Protein AF-A0A847C7C2-F1 (afdb_monomer)

Foldseek 3Di:
DDDFDFQWAWDDDDFKIKIFGPAAFKKWKFKDLDLPDGDPVRTDGIDGGMDMDTRPDPLGFIWIWIQGPNDIDIDGHQDDDQDPWAQWGWPWRGQDPVNPHIRGTLFEIDTDQQLPGDPVSLVSVLSSVFAEAEAQDEPCQCCPPNRSRPHDDRPNHDYDDQHLDYPPPCLPVADPCQCPVDDVSVVSVVVSVVVCVVPSQPPRPSNVVVVVCVVVVVDDD

Secondary structure (DSSP, 8-state):
-PPPP-SSEEEEETTEEEEE-S--S-EEEEEES-TT---GGGEEEEESSEEEEE-SSTTS--EEEEEETTEEEEE--SB---TT--S-EE---PBPTTSS-BPPTTS-EE-S-GGG--HHHHHHHHHTT--EEEE-S-HHHHHTTTTTTPPPPPTT-EEEE--SS-TT-GGG---HHHHHS-HHHHHHHHHHHHHHHHHSSTT-HHHHHHHHHHHTT----

Mean predicted aligned error: 6.0 Å

Radius of gyration: 20.23 Å; Cα contacts (8 Å, |Δi|>4): 379; chains: 1; bounding box: 48×44×50 Å

Sequence (221 aa):
MEFPYEAFTVTKNDNEYTVETELNSPAEIYWSASPDGFSDDHALETFTKKTVFSDPAYGIRIYFHIICGGRYYVAAARSIEAGNMLNLRDLGGYETSDGGGFVRYGQMFRSDMLCLCGEENIEKLERLRIRHVLDFRSTFDVTTKGGVYADPHLRGSSYELIQVYDDTDERFSFTFEDVVSNRESLEKAYEIIFNTYKTSVFGSPAYKKLFRYLADGSAPL

Solvent-accessible surface area (backbone atoms only — not comparable to full-atom values): 12585 Å² total; per-residue (Å²): 132,84,74,78,55,59,72,52,50,39,48,72,56,98,60,34,37,37,42,35,36,86,55,82,44,61,27,43,36,25,48,22,83,42,78,89,56,72,54,82,92,33,59,74,56,74,38,48,44,61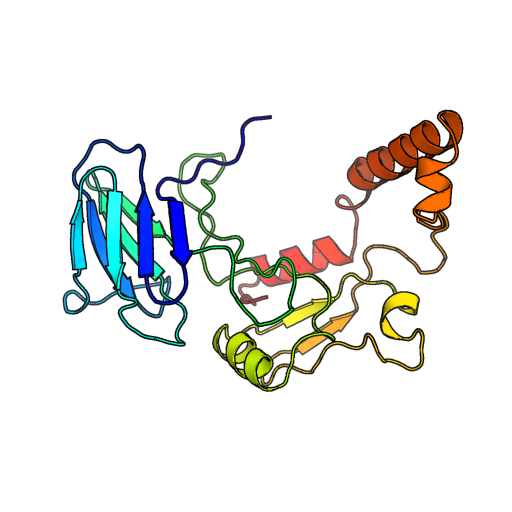,51,74,49,67,55,90,53,83,98,54,67,63,24,35,43,33,44,38,76,93,42,82,47,65,36,47,50,33,71,50,91,35,81,76,42,48,72,32,27,46,67,30,41,36,48,40,95,82,70,82,48,55,42,61,56,77,36,40,56,47,58,55,75,51,40,62,46,52,75,82,31,48,59,56,52,43,72,65,54,42,35,37,47,76,39,51,57,31,68,57,64,34,48,47,88,81,37,67,50,41,56,71,87,53,78,83,35,50,78,43,83,38,43,72,51,60,80,84,52,65,85,68,77,67,54,73,64,52,37,71,71,43,71,67,40,33,52,52,47,50,51,46,53,53,54,42,72,74,49,59,63,70,88,31,67,33,54,54,47,55,53,44,39,55,74,73,66,56,51,19,52

Nearest PDB structures (foldseek):
  5x83-assembly1_D  TM=6.162E-01  e=2.142E-02  Homo sapiens
  4yfd-assembly1_A  TM=5.426E-01  e=2.104E-01  Mus musculus
  2doc-assembly1_A  TM=5.303E-01  e=1.865E-01  Homo sapiens
  7qdp-assembly1_H  TM=4.737E-01  e=1.277E+00  Homo sapiens
  5eiv-assembly1_B  TM=3.839E-01  e=2.329E+00  Homo sapiens

pLDDT: mean 88.2, std 10.01, range [45.09, 98.5]

Structure (mmCIF, N/CA/C/O backbone):
data_AF-A0A847C7C2-F1
#
_entry.id   AF-A0A847C7C2-F1
#
loop_
_atom_site.group_PDB
_atom_site.id
_atom_site.type_symbol
_atom_site.label_atom_id
_atom_site.label_alt_id
_atom_site.label_comp_id
_atom_site.label_asym_id
_atom_site.label_entity_id
_atom_site.label_seq_id
_atom_site.pdbx_PDB_ins_code
_atom_site.Cartn_x
_atom_site.Cartn_y
_atom_site.Cartn_z
_atom_site.occupancy
_atom_site.B_iso_or_equiv
_atom_site.auth_seq_id
_atom_site.auth_comp_id
_atom_site.auth_asym_id
_atom_site.auth_atom_id
_atom_site.pdbx_PDB_model_num
ATOM 1 N N . MET A 1 1 ? -1.099 22.580 -1.976 1.00 45.09 1 MET A N 1
ATOM 2 C CA . MET A 1 1 ? -1.377 21.168 -2.293 1.00 45.09 1 MET A CA 1
ATOM 3 C C . MET A 1 1 ? -1.796 20.544 -0.982 1.00 45.09 1 MET A C 1
ATOM 5 O O . MET A 1 1 ? -0.994 20.550 -0.060 1.00 45.09 1 MET A O 1
ATOM 9 N N . GLU A 1 2 ? -3.068 20.187 -0.847 1.00 57.03 2 GLU A N 1
ATOM 10 C CA . GLU A 1 2 ? -3.560 19.478 0.336 1.00 57.03 2 GLU A CA 1
ATOM 11 C C . GLU A 1 2 ? -3.101 18.023 0.203 1.00 57.03 2 GLU A C 1
ATOM 13 O O . GLU A 1 2 ? -3.259 17.425 -0.864 1.00 57.03 2 GLU A O 1
ATOM 18 N N . PHE A 1 3 ? -2.425 17.493 1.220 1.00 57.47 3 PHE A N 1
ATOM 19 C CA . PHE A 1 3 ? -2.059 16.079 1.229 1.00 57.47 3 PHE A CA 1
ATOM 20 C C . PHE A 1 3 ? -3.332 15.247 1.423 1.00 57.47 3 PHE A C 1
ATOM 22 O O . PHE A 1 3 ? -4.229 15.695 2.138 1.00 57.47 3 PHE A O 1
ATOM 29 N N . PRO A 1 4 ? -3.440 14.065 0.794 1.00 67.31 4 PRO A N 1
ATOM 30 C CA . PRO A 1 4 ? -4.612 13.220 0.972 1.00 67.31 4 PRO A CA 1
ATOM 31 C C . PRO A 1 4 ? -4.778 12.862 2.455 1.00 67.31 4 PRO A C 1
ATOM 33 O O . PRO A 1 4 ? -3.817 12.466 3.116 1.00 67.31 4 PRO A O 1
ATOM 36 N N . TYR A 1 5 ? -5.994 13.052 2.967 1.00 80.44 5 TYR A N 1
ATOM 37 C CA . TYR A 1 5 ? -6.337 12.818 4.364 1.00 80.44 5 TYR A CA 1
ATOM 38 C C . TYR A 1 5 ? -6.353 11.316 4.684 1.00 80.44 5 TYR A C 1
ATOM 40 O O . TYR A 1 5 ? -6.855 10.500 3.906 1.00 80.44 5 TYR A O 1
ATOM 48 N N . GLU A 1 6 ? -5.805 10.967 5.849 1.00 84.94 6 GLU A N 1
ATOM 49 C CA . GLU A 1 6 ? -5.828 9.629 6.442 1.00 84.94 6 GLU A CA 1
ATOM 50 C C . GLU A 1 6 ? -6.519 9.736 7.805 1.00 84.94 6 GLU A C 1
ATOM 52 O O . GLU A 1 6 ? -6.081 10.490 8.673 1.00 84.94 6 GLU A O 1
ATOM 57 N N . ALA A 1 7 ? -7.607 8.986 8.006 1.00 92.50 7 ALA A N 1
ATOM 58 C CA . ALA A 1 7 ? -8.348 9.023 9.271 1.00 92.50 7 ALA A CA 1
ATOM 59 C C . ALA A 1 7 ? -7.556 8.392 10.430 1.00 92.50 7 ALA A C 1
ATOM 61 O O . ALA A 1 7 ? -7.683 8.820 11.580 1.00 92.50 7 ALA A O 1
ATOM 62 N N . PHE A 1 8 ? -6.739 7.382 10.119 1.00 96.38 8 PHE A N 1
ATOM 63 C CA . PHE A 1 8 ? -5.877 6.679 11.062 1.00 96.38 8 PHE A CA 1
ATOM 64 C C . PHE A 1 8 ? -4.493 6.480 10.448 1.00 96.38 8 PHE A C 1
ATOM 66 O O . PHE A 1 8 ? -4.360 5.862 9.391 1.00 96.38 8 PHE A O 1
ATOM 73 N N . THR A 1 9 ? -3.465 6.960 11.138 1.00 95.88 9 THR A N 1
ATOM 74 C CA . THR A 1 9 ? -2.066 6.734 10.776 1.00 95.88 9 THR A CA 1
ATOM 75 C C . THR A 1 9 ? -1.563 5.512 11.524 1.00 95.88 9 THR A C 1
ATOM 77 O O . THR A 1 9 ? -1.701 5.429 12.743 1.00 95.88 9 THR A O 1
ATOM 80 N N . VAL A 1 10 ? -0.962 4.567 10.802 1.00 97.19 10 VAL A N 1
ATOM 81 C CA . VAL A 1 10 ? -0.396 3.345 11.383 1.00 97.19 10 VAL A CA 1
ATOM 82 C C . VAL A 1 10 ? 1.096 3.296 11.099 1.00 97.19 10 VAL A C 1
ATOM 84 O O . VAL A 1 10 ? 1.517 3.283 9.939 1.00 97.19 10 VAL A O 1
ATOM 87 N N . THR A 1 11 ? 1.883 3.206 12.164 1.00 95.69 11 THR A N 1
ATOM 88 C CA . THR A 1 11 ? 3.329 2.982 12.102 1.00 95.69 11 THR A CA 1
ATOM 89 C C . THR A 1 11 ? 3.640 1.625 12.715 1.00 95.69 11 THR A C 1
ATOM 91 O O . THR A 1 11 ? 3.092 1.283 13.761 1.00 95.69 11 THR A O 1
ATOM 94 N N . LYS A 1 12 ? 4.512 0.851 12.067 1.00 93.50 12 LYS A N 1
ATOM 95 C CA . LYS A 1 12 ? 5.072 -0.383 12.617 1.00 93.50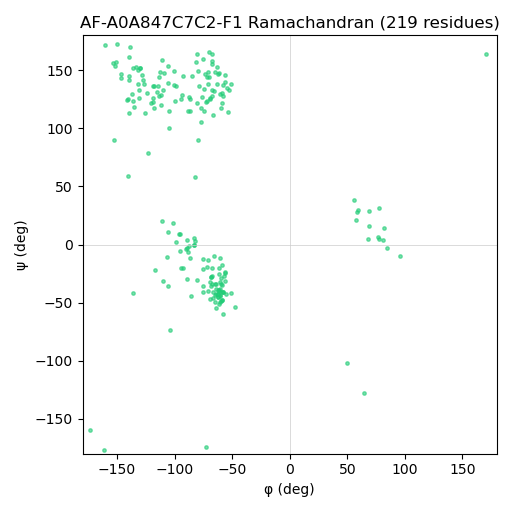 12 LYS A CA 1
ATOM 96 C C . LYS A 1 12 ? 6.557 -0.157 12.872 1.00 93.50 12 LYS A C 1
ATOM 98 O O . LYS A 1 12 ? 7.241 0.288 11.958 1.00 93.50 12 LYS A O 1
ATOM 103 N N . ASN A 1 13 ? 7.018 -0.464 14.079 1.00 90.38 13 ASN A N 1
ATOM 104 C CA . ASN A 1 13 ? 8.435 -0.496 14.432 1.00 90.38 13 ASN A CA 1
ATOM 105 C C . ASN A 1 13 ? 8.729 -1.873 15.029 1.00 90.38 13 ASN A C 1
ATOM 107 O O . ASN A 1 13 ? 8.204 -2.201 16.093 1.00 90.38 13 ASN A O 1
ATOM 111 N N . ASP A 1 14 ? 9.529 -2.685 14.340 1.00 85.31 14 ASP A N 1
ATOM 112 C CA . ASP A 1 14 ? 9.850 -4.061 14.730 1.00 85.31 14 ASP A CA 1
ATOM 113 C C . ASP A 1 14 ? 8.599 -4.898 15.073 1.00 85.31 14 ASP A C 1
ATOM 115 O O . ASP A 1 14 ? 7.875 -5.366 14.189 1.00 85.31 14 ASP A O 1
ATOM 119 N N . ASN A 1 15 ? 8.341 -5.088 16.368 1.00 89.88 15 ASN A N 1
ATOM 120 C CA . ASN A 1 15 ? 7.268 -5.916 16.908 1.00 89.88 15 ASN A CA 1
ATOM 121 C C . ASN A 1 15 ? 6.163 -5.092 17.589 1.00 89.88 15 ASN A C 1
ATOM 123 O O . ASN A 1 15 ? 5.433 -5.619 18.427 1.00 89.88 15 ASN A O 1
ATOM 127 N N . GLU A 1 16 ? 6.055 -3.804 17.273 1.00 95.12 16 GLU A N 1
ATOM 128 C CA . GLU A 1 16 ? 5.077 -2.893 17.861 1.00 95.12 16 GLU A CA 1
ATOM 129 C C . GLU A 1 16 ? 4.358 -2.085 16.777 1.00 95.12 16 GLU A C 1
ATOM 131 O O . GLU A 1 16 ? 4.967 -1.591 15.823 1.00 95.12 16 GLU A O 1
ATOM 136 N N . TYR A 1 17 ? 3.045 -1.935 16.941 1.00 97.25 17 TYR A N 1
ATOM 137 C CA . TYR A 1 17 ? 2.232 -1.019 16.157 1.00 97.25 17 TYR A CA 1
ATOM 138 C C . TYR A 1 17 ? 1.852 0.194 16.992 1.00 97.25 17 TYR A C 1
ATOM 140 O O . TYR A 1 17 ? 1.462 0.078 18.149 1.00 97.25 17 TYR A O 1
ATOM 148 N N . THR A 1 18 ? 1.906 1.359 16.358 1.00 98.00 18 THR A N 1
ATOM 149 C CA . THR A 1 18 ? 1.296 2.596 16.838 1.00 98.00 18 THR A CA 1
ATOM 150 C C . THR A 1 18 ? 0.174 2.985 15.884 1.00 98.00 18 THR A C 1
ATOM 152 O O . THR A 1 18 ? 0.409 3.086 14.677 1.00 98.00 18 THR A O 1
ATOM 155 N N . VAL A 1 19 ? -1.024 3.229 16.419 1.00 98.31 19 VAL A N 1
ATOM 156 C CA . VAL A 1 19 ? -2.174 3.739 15.658 1.00 98.31 19 VAL A CA 1
ATOM 157 C C . VAL A 1 19 ? -2.596 5.081 16.239 1.00 98.31 19 VAL A C 1
ATOM 159 O O . VAL A 1 19 ? -2.838 5.190 17.440 1.00 98.31 19 VAL A O 1
ATOM 162 N N . GLU A 1 20 ? -2.680 6.101 15.388 1.00 98.00 20 GLU A N 1
ATOM 163 C CA . GLU A 1 20 ? -2.983 7.486 15.763 1.00 98.00 20 GLU A CA 1
ATOM 164 C C . GLU A 1 20 ? -4.135 8.049 14.924 1.00 98.00 20 GLU A C 1
ATOM 166 O O . GLU A 1 20 ? -4.280 7.710 13.751 1.00 98.00 20 GLU A O 1
ATOM 171 N N . THR A 1 21 ? -4.963 8.914 15.513 1.00 97.12 21 THR A N 1
ATOM 172 C CA . THR A 1 21 ? -6.078 9.580 14.825 1.00 97.12 21 THR A CA 1
ATOM 173 C C . THR A 1 21 ? -6.327 10.987 15.357 1.00 97.12 21 THR A C 1
ATOM 175 O O . THR A 1 21 ? -6.200 11.254 16.553 1.00 97.12 21 THR A O 1
ATOM 178 N N . GLU A 1 22 ? -6.765 11.877 14.467 1.00 95.38 22 GLU A N 1
ATOM 179 C CA . GLU A 1 22 ? -7.259 13.209 14.828 1.00 95.38 22 GLU A CA 1
ATOM 180 C C . GLU A 1 22 ? -8.762 13.227 15.145 1.00 95.38 22 GLU A C 1
ATOM 182 O O . GLU A 1 22 ? -9.285 14.232 15.636 1.00 95.38 22 GLU A O 1
ATOM 187 N N . LEU A 1 23 ? -9.470 12.111 14.947 1.00 94.56 23 LEU A N 1
ATOM 188 C CA . LEU A 1 23 ? -10.870 11.971 15.348 1.00 94.56 23 LEU A CA 1
ATOM 189 C C . LEU A 1 23 ? -11.009 12.083 16.878 1.00 94.56 23 LEU A C 1
ATOM 191 O O . LEU A 1 23 ? -10.064 11.847 17.627 1.00 94.56 23 LEU A O 1
ATOM 195 N N . ASN A 1 24 ? -12.176 12.523 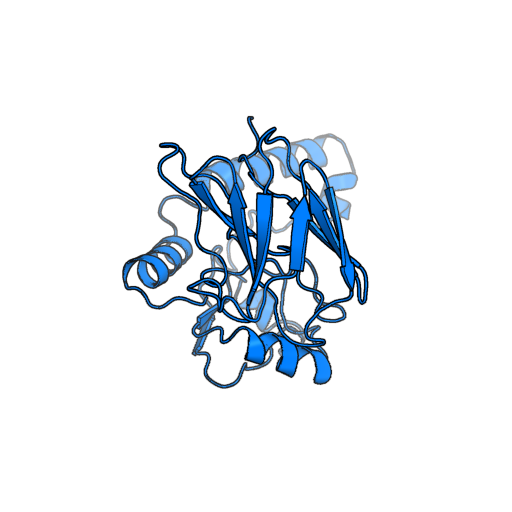17.356 1.00 95.12 24 ASN A N 1
ATOM 196 C CA . ASN A 1 24 ? -12.413 12.784 18.787 1.00 95.12 24 ASN A CA 1
ATOM 197 C C . ASN A 1 24 ? -13.297 11.733 19.467 1.00 95.12 24 ASN A C 1
ATOM 199 O O . ASN A 1 24 ? -13.442 11.749 20.689 1.00 95.12 24 ASN A O 1
ATOM 203 N N . SER A 1 25 ? -13.920 10.851 18.691 1.00 97.56 25 SER A N 1
ATOM 204 C CA . SER A 1 25 ? -14.730 9.764 19.229 1.00 97.56 25 SER A CA 1
ATOM 205 C C . SER A 1 25 ? -13.834 8.612 19.692 1.00 97.56 25 SER A C 1
ATOM 207 O O . SER A 1 25 ? -12.780 8.396 19.095 1.00 97.56 25 SER A O 1
ATOM 209 N N . PRO A 1 26 ? -14.248 7.848 20.717 1.00 98.12 26 PRO A N 1
ATOM 210 C CA . PRO A 1 26 ? -13.622 6.568 21.019 1.00 98.12 26 PRO A CA 1
ATOM 211 C C . PRO A 1 26 ? -13.658 5.644 19.795 1.00 98.12 26 PRO A C 1
ATOM 213 O O . PRO A 1 26 ? -14.656 5.599 19.069 1.00 98.12 26 PRO A O 1
ATOM 216 N N . ALA A 1 27 ? -12.558 4.933 19.587 1.00 98.50 27 ALA A N 1
ATOM 217 C CA . ALA A 1 27 ? -12.305 4.019 18.494 1.00 98.50 27 ALA A CA 1
ATOM 218 C C . ALA A 1 27 ? -12.083 2.610 19.053 1.00 98.50 27 ALA A C 1
ATOM 220 O O . ALA A 1 27 ? -11.145 2.386 19.816 1.00 98.50 27 ALA A O 1
ATOM 221 N N . GLU A 1 28 ? -12.947 1.671 18.682 1.00 98.38 28 GLU A N 1
ATOM 222 C CA . GLU A 1 28 ? -12.788 0.242 18.961 1.00 98.38 28 GLU A CA 1
ATOM 223 C C . GLU A 1 28 ? -11.942 -0.375 17.849 1.00 98.38 28 GLU A C 1
ATOM 225 O O . GLU A 1 28 ? -12.274 -0.209 16.673 1.00 98.38 28 GLU A O 1
ATOM 230 N N . ILE A 1 29 ? -10.841 -1.041 18.202 1.00 98.44 29 ILE A N 1
ATOM 231 C CA . ILE A 1 29 ? -9.871 -1.567 17.237 1.00 98.44 29 ILE A CA 1
ATOM 232 C C . ILE A 1 29 ? -9.749 -3.087 17.308 1.00 98.44 29 ILE A C 1
ATOM 234 O O . ILE A 1 29 ? -9.646 -3.686 18.379 1.00 98.44 29 ILE A O 1
ATOM 238 N N . TYR A 1 30 ? -9.705 -3.692 16.126 1.00 98.31 30 TYR A N 1
ATOM 239 C CA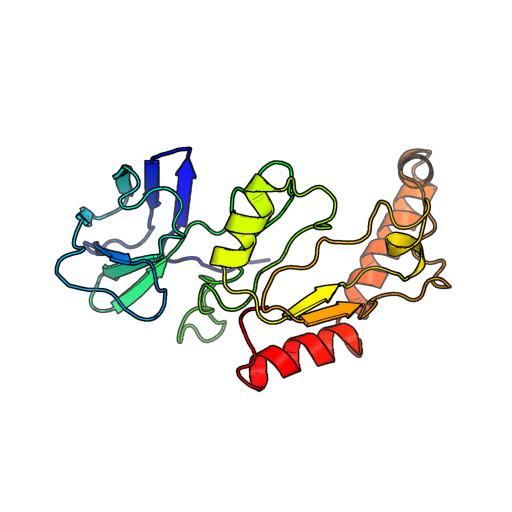 . TYR A 1 30 ? -9.564 -5.122 15.893 1.00 98.31 30 TYR A CA 1
ATOM 240 C C . TYR A 1 30 ? -8.451 -5.352 14.878 1.00 98.31 30 TYR A C 1
ATOM 242 O O . TYR A 1 30 ? -8.222 -4.510 14.006 1.00 98.31 30 TYR A O 1
ATOM 250 N N . TRP A 1 31 ? -7.778 -6.496 14.940 1.00 97.50 31 TRP A N 1
ATOM 251 C CA . TRP A 1 31 ? -6.773 -6.865 13.944 1.00 97.50 31 TRP A CA 1
ATOM 252 C C . TRP A 1 31 ? -7.277 -7.956 12.991 1.00 97.50 31 TRP A C 1
ATOM 254 O O . TRP A 1 31 ? -8.141 -8.772 13.310 1.00 97.50 31 TRP A O 1
ATOM 264 N N . SER A 1 32 ? -6.731 -7.984 11.781 1.00 97.12 32 SER A N 1
ATOM 265 C CA . SER A 1 32 ? -7.011 -9.024 10.796 1.00 97.12 32 SER A CA 1
ATOM 266 C C . SER A 1 32 ? -5.828 -9.227 9.860 1.00 97.12 32 SER A C 1
ATOM 268 O O . SER A 1 32 ? -5.049 -8.311 9.603 1.00 97.12 32 SER A O 1
ATOM 270 N N . ALA A 1 33 ? -5.719 -10.432 9.303 1.00 94.81 33 ALA A N 1
ATOM 271 C CA . ALA A 1 33 ? -4.829 -10.722 8.179 1.00 94.81 33 ALA A CA 1
ATOM 272 C C . ALA A 1 33 ? -5.456 -10.357 6.814 1.00 94.81 33 ALA A C 1
ATOM 274 O O . ALA A 1 33 ? -4.834 -10.561 5.772 1.00 94.81 33 ALA A O 1
ATOM 275 N N . SER A 1 34 ? -6.694 -9.850 6.803 1.00 94.31 34 SER A N 1
ATOM 276 C CA . SER A 1 34 ? -7.446 -9.461 5.607 1.00 94.31 34 SER A CA 1
ATOM 277 C C . SER A 1 34 ? -7.945 -8.022 5.735 1.00 94.31 34 SER A C 1
ATOM 279 O O . SER A 1 34 ? -8.454 -7.685 6.796 1.00 94.31 34 SER A O 1
ATOM 281 N N . PRO A 1 35 ? -7.888 -7.188 4.681 1.00 95.62 35 PRO A N 1
ATOM 282 C CA . PRO A 1 35 ? -8.500 -5.858 4.703 1.00 95.62 35 PRO A CA 1
ATOM 283 C C . PRO A 1 35 ? -10.032 -5.904 4.566 1.00 95.62 35 PRO A C 1
ATOM 285 O O . PRO A 1 35 ? -10.700 -4.893 4.772 1.00 95.62 35 PRO A O 1
ATOM 288 N N . ASP A 1 36 ? -10.599 -7.058 4.202 1.00 94.25 36 ASP A N 1
ATOM 289 C CA . ASP A 1 36 ? -12.012 -7.197 3.829 1.00 94.25 36 ASP A CA 1
ATOM 290 C C . ASP A 1 36 ? -12.904 -7.720 4.968 1.00 94.25 36 ASP A C 1
ATOM 292 O O . ASP A 1 36 ? -14.104 -7.909 4.780 1.00 94.25 36 ASP A O 1
ATOM 296 N N . GLY A 1 37 ? -12.342 -7.953 6.156 1.00 92.56 37 GLY A N 1
ATOM 297 C CA . GLY A 1 37 ? -13.119 -8.352 7.326 1.00 92.56 37 GLY A CA 1
ATOM 298 C C . GLY A 1 37 ? -12.264 -8.778 8.513 1.00 92.56 37 GLY A C 1
ATOM 299 O O . GLY A 1 37 ? -11.082 -9.087 8.365 1.00 92.56 37 GLY A O 1
ATOM 300 N N . PHE A 1 38 ? -12.895 -8.830 9.683 1.00 95.62 38 PHE A N 1
ATOM 301 C CA . PHE A 1 38 ? -12.301 -9.221 10.960 1.00 95.62 38 PHE A CA 1
ATOM 302 C C . PHE A 1 38 ? -13.267 -10.108 11.760 1.00 95.62 38 PHE A C 1
ATOM 304 O O . PHE A 1 38 ? -14.425 -10.274 11.374 1.00 95.62 38 PHE A O 1
ATOM 311 N N . SER A 1 39 ? -12.770 -10.694 12.851 1.00 93.19 39 SER A N 1
ATOM 312 C CA . SER A 1 39 ? -13.555 -11.453 13.832 1.00 93.19 39 SER A CA 1
ATOM 313 C C . SER A 1 39 ? -13.584 -10.699 15.160 1.00 93.19 39 SER A C 1
ATOM 315 O O . SER A 1 39 ? -12.587 -10.065 15.514 1.00 93.19 39 SER A O 1
ATOM 317 N N . ASP A 1 40 ? -14.671 -10.824 15.922 1.00 92.00 40 ASP A N 1
ATOM 318 C CA . ASP A 1 40 ? -14.784 -10.239 17.266 1.00 92.00 40 ASP A CA 1
ATOM 319 C C . ASP A 1 40 ? -13.706 -10.783 18.224 1.00 92.00 40 ASP A C 1
ATOM 321 O O . ASP A 1 40 ? -13.224 -10.059 19.093 1.00 92.00 40 ASP A O 1
ATOM 325 N N . ASP A 1 41 ? -13.238 -12.018 18.001 1.00 93.31 41 ASP A N 1
ATOM 326 C CA . ASP A 1 41 ? -12.137 -12.639 18.758 1.00 93.31 41 ASP A CA 1
ATOM 327 C C . ASP A 1 41 ? -10.777 -11.937 18.554 1.00 93.31 41 ASP A C 1
ATOM 329 O O . ASP A 1 41 ? -9.809 -12.239 19.251 1.00 93.31 41 ASP A O 1
ATOM 333 N N . HIS A 1 42 ? -10.674 -11.011 17.594 1.00 95.69 42 HIS A N 1
ATOM 334 C CA . HIS A 1 42 ? -9.470 -10.218 17.328 1.00 95.69 42 HIS A CA 1
ATOM 335 C C . HIS A 1 42 ? -9.546 -8.787 17.885 1.00 95.69 42 HIS A C 1
ATOM 337 O O . HIS A 1 42 ? -8.792 -7.913 17.443 1.00 95.69 42 HIS A O 1
ATOM 343 N N . ALA A 1 43 ? -10.450 -8.524 18.832 1.00 96.94 43 ALA A N 1
ATOM 344 C CA . ALA A 1 43 ? -10.494 -7.253 19.546 1.00 96.94 43 ALA A CA 1
ATOM 345 C C . ALA A 1 43 ? -9.161 -6.974 20.262 1.00 96.94 43 ALA A C 1
ATOM 347 O O . ALA A 1 43 ? -8.576 -7.866 20.878 1.00 96.94 43 ALA A O 1
ATOM 348 N N . LEU A 1 44 ? -8.691 -5.728 20.182 1.00 96.69 44 LEU A N 1
ATOM 349 C CA . LEU A 1 44 ? -7.504 -5.260 20.895 1.00 96.69 44 LEU A CA 1
ATOM 350 C C . LEU A 1 44 ? -7.913 -4.400 22.094 1.00 96.69 44 LEU A C 1
ATOM 352 O O . LEU A 1 44 ? -7.844 -4.857 23.231 1.00 96.69 44 LEU A O 1
ATOM 356 N N . GLU A 1 45 ? -8.368 -3.169 21.846 1.00 97.00 45 GLU A N 1
ATOM 357 C CA . GLU A 1 45 ? -8.820 -2.238 22.885 1.00 97.00 45 GLU A CA 1
ATOM 358 C C . GLU A 1 45 ? -9.692 -1.102 22.315 1.00 97.00 45 GLU A C 1
ATOM 360 O O . GLU A 1 45 ? -9.992 -1.057 21.120 1.00 97.00 45 GLU A O 1
ATOM 365 N N . THR A 1 46 ? -10.103 -0.168 23.176 1.00 98.00 46 THR A N 1
ATOM 366 C CA . THR A 1 46 ? -10.728 1.102 22.784 1.00 98.00 46 THR A CA 1
ATOM 367 C C . THR A 1 46 ? -9.773 2.257 23.081 1.00 98.00 46 THR A C 1
ATOM 369 O O . THR A 1 46 ? -9.252 2.352 24.190 1.00 98.00 46 THR A O 1
ATOM 372 N N . PHE A 1 47 ? -9.586 3.178 22.133 1.00 98.38 47 PHE A N 1
ATOM 373 C CA . PHE A 1 47 ? -8.703 4.343 22.286 1.00 98.38 47 PHE A CA 1
ATOM 374 C C . PHE A 1 47 ? -9.314 5.615 21.679 1.00 98.38 47 PHE A C 1
ATOM 376 O O . PHE A 1 47 ? -10.214 5.533 20.857 1.00 98.38 47 PHE A O 1
ATOM 383 N N . THR A 1 48 ? -8.839 6.808 22.054 1.00 96.94 48 THR A N 1
ATOM 384 C CA . THR A 1 48 ? -9.403 8.080 21.531 1.00 96.94 48 THR A CA 1
ATOM 385 C C . THR A 1 48 ? -8.468 8.829 20.584 1.00 96.94 48 THR A C 1
ATOM 387 O O . THR A 1 48 ? -8.933 9.537 19.701 1.00 96.94 48 THR A O 1
ATOM 390 N N . LYS A 1 49 ? -7.150 8.721 20.768 1.00 97.12 49 LYS A N 1
ATOM 391 C CA . LYS A 1 49 ? -6.161 9.468 19.965 1.00 97.12 49 LYS A CA 1
ATOM 392 C C . LYS A 1 49 ? -4.995 8.619 19.518 1.00 97.12 49 LYS A C 1
ATOM 394 O O . LYS A 1 49 ? -4.557 8.727 18.381 1.00 97.12 49 LYS A O 1
ATOM 399 N N . LYS A 1 50 ? -4.506 7.779 20.421 1.00 98.06 50 LYS A N 1
ATOM 400 C CA . LYS A 1 50 ? -3.362 6.919 20.190 1.00 98.06 50 LYS A CA 1
ATOM 401 C C . LYS A 1 50 ? -3.529 5.613 20.943 1.00 98.06 50 LYS A C 1
ATOM 403 O O . LYS A 1 50 ? -4.009 5.627 22.074 1.00 98.06 50 LYS A O 1
ATOM 408 N N . THR A 1 51 ? -3.086 4.536 20.323 1.00 98.38 51 THR A N 1
ATOM 409 C CA . THR A 1 51 ? -2.866 3.235 20.949 1.00 98.38 51 T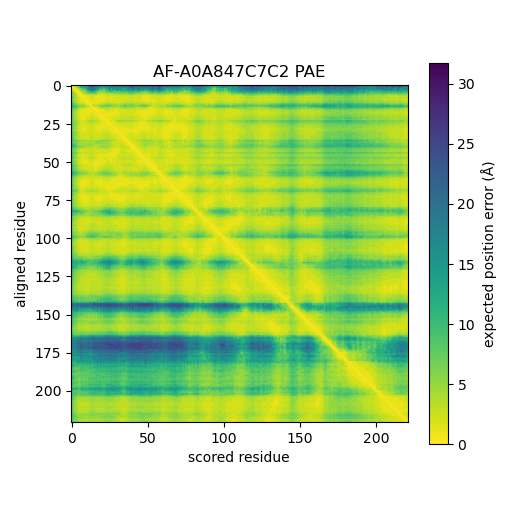HR A CA 1
ATOM 410 C C . THR A 1 51 ? -1.532 2.669 20.474 1.00 98.38 51 THR A C 1
ATOM 412 O O . THR A 1 51 ? -1.049 3.013 19.387 1.00 98.38 51 THR A O 1
ATOM 415 N N . VAL A 1 52 ? -0.923 1.845 21.321 1.00 97.88 52 VAL A N 1
ATOM 416 C CA . VAL A 1 52 ? 0.317 1.129 21.044 1.00 97.88 52 VAL A CA 1
ATOM 417 C C . VAL A 1 52 ? 0.171 -0.297 21.560 1.00 97.88 52 VAL A C 1
ATOM 419 O O . VAL A 1 52 ? -0.203 -0.497 22.714 1.00 97.88 52 VAL A O 1
ATOM 422 N N . PHE A 1 53 ? 0.475 -1.285 20.725 1.00 95.94 53 PHE A N 1
ATOM 423 C CA . PHE A 1 53 ? 0.396 -2.696 21.104 1.00 95.94 53 PHE A CA 1
ATOM 424 C C . PHE A 1 53 ? 1.410 -3.544 20.336 1.00 95.94 53 PHE A C 1
ATOM 426 O O . PHE A 1 53 ? 1.870 -3.188 19.249 1.00 95.94 53 PHE A O 1
ATOM 433 N N . SER A 1 54 ? 1.759 -4.694 20.915 1.00 95.25 54 SER A N 1
ATOM 434 C CA . SER A 1 54 ? 2.647 -5.667 20.278 1.00 95.25 54 SER A CA 1
ATOM 435 C C . SER A 1 54 ? 2.016 -6.263 19.018 1.00 95.25 54 SER A C 1
ATOM 437 O O . SER A 1 54 ? 0.799 -6.425 18.956 1.00 95.25 54 SER A O 1
ATOM 439 N N . ASP A 1 55 ? 2.842 -6.618 18.032 1.00 94.19 55 ASP A N 1
ATOM 440 C CA . ASP A 1 55 ? 2.402 -7.271 16.796 1.00 94.19 55 ASP A CA 1
ATOM 441 C C . ASP A 1 55 ? 1.585 -8.535 17.129 1.00 94.19 55 ASP A C 1
ATOM 443 O O . ASP A 1 55 ? 2.140 -9.488 17.690 1.00 94.19 55 ASP A O 1
ATOM 447 N N . PRO A 1 56 ? 0.274 -8.559 16.816 1.00 92.88 56 PRO A N 1
ATOM 448 C CA . PRO A 1 56 ? -0.592 -9.668 17.198 1.00 92.88 56 PRO A CA 1
ATOM 449 C C . PRO A 1 56 ? -0.306 -10.942 16.394 1.00 92.88 56 PRO A C 1
ATOM 451 O O . PRO A 1 56 ? -0.678 -12.031 16.830 1.00 92.88 56 PRO A O 1
ATOM 454 N N . ALA A 1 57 ? 0.350 -10.835 15.231 1.00 90.62 57 ALA A N 1
ATOM 455 C CA . ALA A 1 57 ? 0.711 -11.988 14.416 1.00 90.62 57 ALA A CA 1
ATOM 456 C C . ALA A 1 57 ? 1.963 -11.708 13.566 1.00 90.62 57 ALA A C 1
ATOM 458 O O . ALA A 1 57 ? 1.894 -11.284 12.407 1.00 90.62 57 ALA A O 1
ATOM 459 N N . TYR A 1 58 ? 3.123 -12.025 14.146 1.00 83.88 58 TYR A N 1
ATOM 460 C CA . TYR A 1 58 ? 4.428 -11.814 13.526 1.00 83.88 58 TYR A CA 1
ATOM 461 C C . TYR A 1 58 ? 4.545 -12.456 12.134 1.00 83.88 58 TYR A C 1
ATOM 463 O O . TYR A 1 58 ? 4.195 -13.617 11.912 1.00 83.88 58 TYR A O 1
ATOM 471 N N . GLY A 1 59 ? 5.100 -11.699 11.186 1.00 81.81 59 GLY A N 1
ATOM 472 C CA . GLY A 1 59 ? 5.368 -12.167 9.822 1.00 81.81 59 GLY A CA 1
ATOM 473 C C . GLY A 1 59 ? 4.140 -12.236 8.908 1.00 81.81 59 GLY A C 1
ATOM 474 O O . GLY A 1 59 ? 4.258 -12.713 7.774 1.00 81.81 59 GLY A O 1
ATOM 475 N N . ILE A 1 60 ? 2.984 -11.757 9.371 1.00 88.00 60 ILE A N 1
ATOM 476 C CA . ILE A 1 60 ? 1.766 -11.592 8.577 1.00 88.00 60 ILE A CA 1
ATOM 477 C C . ILE A 1 60 ? 1.475 -10.092 8.450 1.00 88.00 60 ILE A C 1
ATOM 479 O O . ILE A 1 60 ? 1.747 -9.304 9.356 1.00 88.00 60 ILE A O 1
ATOM 483 N N . ARG A 1 61 ? 0.955 -9.670 7.294 1.00 92.19 61 ARG A N 1
ATOM 484 C CA . ARG A 1 61 ? 0.493 -8.292 7.115 1.00 92.19 61 ARG A CA 1
ATOM 485 C C . ARG A 1 61 ? -0.793 -8.088 7.914 1.00 92.19 61 ARG A C 1
ATOM 487 O O . ARG A 1 61 ? -1.766 -8.802 7.688 1.00 92.19 61 ARG A O 1
ATOM 494 N N . ILE A 1 62 ? -0.780 -7.106 8.809 1.00 95.75 62 ILE A N 1
ATOM 495 C CA . ILE A 1 62 ? -1.917 -6.775 9.668 1.00 95.75 62 ILE A CA 1
ATOM 496 C C . ILE A 1 62 ? -2.693 -5.596 9.092 1.00 95.75 62 ILE A C 1
ATOM 498 O O . ILE A 1 62 ? -2.109 -4.593 8.674 1.00 95.75 62 ILE A O 1
ATOM 502 N N . TYR A 1 63 ? -4.013 -5.729 9.117 1.00 97.56 63 TYR A N 1
ATOM 503 C CA . TYR A 1 63 ? -4.983 -4.675 8.870 1.00 97.56 63 TYR A CA 1
ATOM 504 C C . TYR A 1 63 ? -5.771 -4.439 10.154 1.00 97.56 63 TYR A C 1
ATOM 506 O O . TYR A 1 63 ? -6.245 -5.381 10.790 1.00 97.56 63 TYR A O 1
ATOM 514 N N . PHE A 1 64 ? -5.897 -3.178 10.542 1.00 98.12 64 PHE A N 1
ATOM 515 C CA . PHE A 1 64 ? -6.702 -2.751 11.671 1.00 98.12 64 PHE A CA 1
ATOM 516 C C . PHE A 1 64 ? -8.080 -2.351 11.193 1.00 98.12 64 PHE A C 1
ATOM 518 O O . PHE A 1 64 ? -8.226 -1.492 10.326 1.00 98.12 64 PHE A O 1
ATOM 525 N N . HIS A 1 65 ? -9.081 -2.975 11.786 1.00 98.31 65 HIS A N 1
ATOM 526 C CA . HIS A 1 65 ? -10.482 -2.669 11.588 1.00 98.31 65 HIS A CA 1
ATOM 527 C C . HIS A 1 65 ? -10.932 -1.821 12.762 1.00 98.31 65 HIS A C 1
ATOM 529 O O . HIS A 1 65 ? -10.728 -2.207 13.911 1.00 98.31 65 HIS A O 1
ATOM 535 N N . ILE A 1 66 ? -11.466 -0.637 12.476 1.00 98.12 66 ILE A N 1
ATOM 536 C CA . ILE A 1 66 ? -11.703 0.377 13.498 1.00 98.12 66 ILE A CA 1
ATOM 537 C C . ILE A 1 66 ? -13.128 0.902 13.382 1.00 98.12 66 ILE A C 1
ATOM 539 O O . ILE A 1 66 ? -13.542 1.366 12.318 1.00 98.12 66 ILE A O 1
ATOM 543 N N . ILE A 1 67 ? -13.873 0.859 14.483 1.00 97.44 67 ILE A N 1
ATOM 544 C CA . ILE A 1 67 ? -15.199 1.470 14.604 1.00 97.44 67 ILE A CA 1
ATOM 545 C C . ILE A 1 67 ? -15.038 2.738 15.436 1.00 97.44 67 ILE A C 1
ATOM 547 O O . ILE A 1 67 ? -14.678 2.673 16.606 1.00 97.44 67 ILE A O 1
ATOM 551 N N . CYS A 1 68 ? -15.280 3.904 14.839 1.00 97.31 68 CYS A N 1
ATOM 552 C CA . CYS A 1 68 ? -15.096 5.196 15.497 1.00 97.31 68 CYS A CA 1
ATOM 553 C C . CYS A 1 68 ? -16.214 6.162 15.098 1.00 97.31 68 CYS A C 1
ATOM 555 O O . CYS A 1 68 ? -16.461 6.396 13.912 1.00 97.31 68 CYS A O 1
ATOM 557 N N . GLY A 1 69 ? -16.926 6.704 16.091 1.00 95.19 69 GLY A N 1
ATOM 558 C CA . GLY A 1 69 ? -18.022 7.655 15.855 1.00 95.19 69 GLY A CA 1
ATOM 559 C C . GLY A 1 69 ? -19.162 7.093 14.993 1.00 95.19 69 GLY A C 1
ATOM 560 O O . GLY A 1 69 ? -19.785 7.837 14.242 1.00 95.19 69 GLY A O 1
ATOM 561 N N . GLY A 1 70 ? -19.404 5.778 15.051 1.00 94.06 70 GLY A N 1
ATOM 562 C CA . GLY A 1 70 ? -20.414 5.092 14.236 1.00 94.06 70 GLY A CA 1
ATOM 563 C C . GLY A 1 70 ? -20.010 4.837 12.777 1.00 94.06 70 GLY A C 1
ATOM 564 O O . GLY A 1 70 ? -20.825 4.331 12.010 1.00 94.06 70 GLY A O 1
ATOM 565 N N . ARG A 1 71 ? -18.768 5.160 12.384 1.00 93.69 71 ARG A N 1
ATOM 566 C CA . ARG A 1 71 ? -18.201 4.850 11.063 1.00 93.69 71 ARG A CA 1
ATOM 567 C C . ARG A 1 71 ? -17.139 3.758 11.185 1.00 93.69 71 ARG A C 1
ATOM 569 O O . ARG A 1 71 ? -16.440 3.662 12.191 1.00 93.69 71 ARG A O 1
ATOM 576 N N . TYR A 1 72 ? -17.041 2.942 10.143 1.00 94.75 72 TYR A N 1
ATOM 577 C CA . TYR A 1 72 ? -16.075 1.857 10.022 1.00 94.75 72 TYR A CA 1
ATOM 578 C C . TYR A 1 72 ? -14.898 2.271 9.133 1.00 94.75 72 TYR A C 1
ATOM 580 O O . TYR A 1 72 ? -15.094 2.878 8.075 1.00 94.75 72 TYR A O 1
ATOM 588 N N . TYR A 1 73 ? -13.690 1.919 9.564 1.00 96.19 73 TYR A N 1
ATOM 589 C CA . TYR A 1 73 ? -12.429 2.219 8.900 1.00 96.19 73 TYR A CA 1
ATOM 590 C C . TYR A 1 73 ? -11.555 0.969 8.835 1.00 96.19 73 TYR A C 1
ATOM 592 O O . TYR A 1 73 ? -11.620 0.094 9.699 1.00 96.19 73 TYR A O 1
ATOM 600 N N . VAL A 1 74 ? -10.696 0.929 7.822 1.00 97.69 74 VAL A N 1
ATOM 601 C CA . VAL A 1 74 ? -9.575 -0.007 7.742 1.00 97.69 74 VAL A CA 1
ATOM 602 C C . VAL A 1 74 ? -8.305 0.826 7.701 1.00 97.69 74 VAL A C 1
ATOM 604 O O . VAL A 1 74 ? -8.268 1.832 6.994 1.00 97.69 74 VAL A O 1
ATOM 607 N N . ALA A 1 75 ? -7.284 0.429 8.452 1.00 97.50 75 ALA A N 1
ATOM 608 C CA . ALA A 1 75 ? -5.996 1.104 8.505 1.00 97.50 75 ALA A CA 1
ATOM 609 C C . ALA A 1 75 ? -4.862 0.078 8.556 1.00 97.50 75 ALA A C 1
ATOM 611 O O . ALA A 1 75 ? -4.995 -0.977 9.167 1.00 97.50 75 ALA A O 1
ATOM 612 N N . ALA A 1 76 ? -3.727 0.366 7.931 1.00 97.12 76 ALA A N 1
ATOM 613 C CA . ALA A 1 76 ? -2.550 -0.496 8.001 1.00 97.12 76 ALA A CA 1
ATOM 614 C C . ALA A 1 76 ? -1.275 0.317 7.797 1.00 97.12 76 ALA A C 1
ATOM 616 O O . ALA A 1 76 ? -1.292 1.366 7.145 1.00 97.12 76 ALA A O 1
ATOM 617 N N . ALA A 1 77 ? -0.151 -0.198 8.304 1.00 95.50 77 ALA A N 1
ATOM 618 C CA . ALA A 1 77 ? 1.152 0.370 7.994 1.00 95.50 77 ALA A CA 1
ATOM 619 C C . ALA A 1 77 ? 1.366 0.305 6.474 1.00 95.50 77 ALA A C 1
ATOM 621 O O . ALA A 1 77 ? 1.350 -0.774 5.862 1.00 95.50 77 ALA A O 1
ATOM 622 N N . ARG A 1 78 ? 1.507 1.479 5.849 1.00 94.00 78 ARG A N 1
ATOM 623 C CA . ARG A 1 78 ? 1.697 1.576 4.397 1.00 94.00 78 ARG A CA 1
ATOM 624 C C . ARG A 1 78 ? 3.099 1.192 3.988 1.00 94.00 78 ARG A C 1
ATOM 626 O O . ARG A 1 78 ? 3.235 0.524 2.980 1.00 94.00 78 ARG A O 1
ATOM 633 N N . SER A 1 79 ? 4.116 1.605 4.745 1.00 92.44 79 SER A N 1
ATOM 634 C CA . SER A 1 79 ? 5.487 1.142 4.523 1.00 92.44 79 SER A CA 1
ATOM 635 C C . SER A 1 79 ? 5.577 -0.330 4.896 1.00 92.44 79 SER A C 1
ATOM 637 O O . SER A 1 79 ? 5.178 -0.706 5.997 1.00 92.44 79 SER A O 1
ATOM 639 N N . ILE A 1 80 ? 6.070 -1.153 3.976 1.00 90.44 80 ILE A N 1
ATOM 640 C CA . ILE A 1 80 ? 6.232 -2.589 4.186 1.00 90.44 80 ILE A CA 1
ATOM 641 C C . ILE A 1 80 ? 7.722 -2.883 4.224 1.00 90.44 80 ILE A C 1
ATOM 643 O O . ILE A 1 80 ? 8.443 -2.635 3.260 1.00 90.44 80 ILE A O 1
ATOM 647 N N . GLU A 1 81 ? 8.179 -3.420 5.346 1.00 85.38 81 GLU A N 1
ATOM 648 C CA . GLU A 1 81 ? 9.568 -3.824 5.514 1.00 85.38 81 GLU A CA 1
ATOM 649 C C . GLU A 1 81 ? 9.829 -5.148 4.789 1.00 85.38 81 GLU A C 1
ATOM 651 O O . GLU A 1 81 ? 9.256 -6.191 5.117 1.00 85.38 81 GLU A O 1
ATOM 656 N N . ALA A 1 82 ? 10.722 -5.107 3.803 1.00 81.94 82 ALA A N 1
ATOM 657 C CA . ALA A 1 82 ? 11.124 -6.262 3.007 1.00 81.94 82 ALA A CA 1
ATOM 658 C C . ALA A 1 82 ? 12.639 -6.224 2.736 1.00 81.94 82 ALA A C 1
ATOM 660 O O . ALA A 1 82 ? 13.096 -6.161 1.595 1.00 81.94 82 ALA A O 1
ATOM 661 N N . GLY A 1 83 ? 13.430 -6.223 3.813 1.00 80.00 83 GLY A N 1
ATOM 662 C CA . GLY A 1 83 ? 14.892 -6.182 3.739 1.00 80.00 83 GLY A CA 1
ATOM 663 C C . GLY A 1 83 ? 15.394 -4.876 3.127 1.00 80.00 83 GLY A C 1
ATOM 664 O O . GLY A 1 83 ? 14.998 -3.799 3.559 1.00 80.00 83 GLY A O 1
ATOM 665 N N . ASN A 1 84 ? 16.243 -4.977 2.102 1.00 78.88 84 ASN A N 1
ATOM 666 C CA . ASN A 1 84 ? 16.840 -3.823 1.417 1.00 78.88 84 ASN A CA 1
ATOM 667 C C . ASN A 1 84 ? 15.938 -3.202 0.339 1.00 78.88 84 ASN A C 1
ATOM 669 O O . ASN A 1 84 ? 16.378 -2.315 -0.391 1.00 78.88 84 ASN A O 1
ATOM 673 N N . MET A 1 85 ? 14.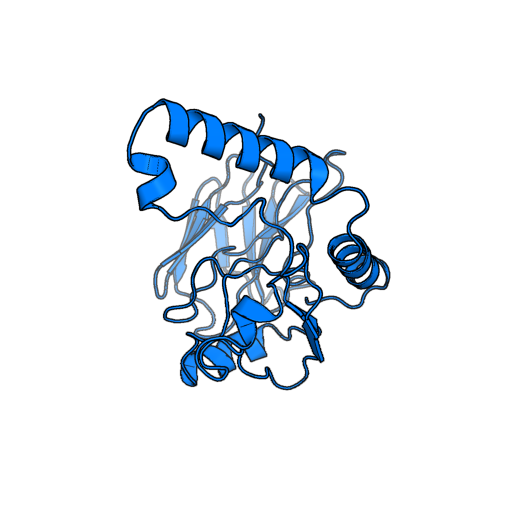694 -3.667 0.201 1.00 81.75 85 MET A N 1
ATOM 674 C CA . MET A 1 85 ? 13.766 -3.075 -0.750 1.00 81.75 85 MET A CA 1
ATOM 675 C C . MET A 1 85 ? 13.393 -1.658 -0.337 1.00 81.75 85 MET A C 1
ATOM 677 O O . MET A 1 85 ? 12.919 -1.408 0.772 1.00 81.75 85 MET A O 1
ATOM 681 N N . LEU A 1 86 ? 13.549 -0.732 -1.273 1.00 85.06 86 LEU A N 1
ATOM 682 C CA . LEU A 1 86 ? 13.201 0.660 -1.061 1.00 85.06 86 LEU A CA 1
ATOM 683 C C . LEU A 1 86 ? 11.772 0.930 -1.521 1.00 85.06 86 LEU A C 1
ATOM 685 O O . LEU A 1 86 ? 11.285 0.387 -2.513 1.00 85.06 86 LEU A O 1
ATOM 689 N N . ASN A 1 87 ? 11.102 1.824 -0.796 1.00 90.25 87 ASN A N 1
ATOM 690 C CA . ASN A 1 87 ? 9.802 2.376 -1.169 1.00 90.25 87 ASN A CA 1
ATOM 691 C C . ASN A 1 87 ? 8.667 1.360 -1.390 1.00 90.25 87 ASN A C 1
ATOM 693 O O . ASN A 1 87 ? 7.672 1.738 -2.008 1.00 90.25 87 ASN A O 1
ATOM 697 N N . LEU A 1 88 ? 8.764 0.139 -0.846 1.00 93.00 88 LEU A N 1
ATOM 698 C CA . LEU A 1 88 ? 7.660 -0.821 -0.862 1.00 93.00 88 LEU A CA 1
ATOM 699 C C . LEU A 1 88 ? 6.508 -0.308 0.006 1.00 93.00 88 LEU A C 1
ATOM 701 O O . LEU A 1 88 ? 6.632 -0.197 1.230 1.00 93.00 88 LEU A O 1
ATOM 705 N N . ARG A 1 89 ? 5.395 0.048 -0.635 1.00 94.88 89 ARG A N 1
ATOM 706 C CA . ARG A 1 89 ? 4.236 0.634 0.032 1.00 94.88 89 ARG A CA 1
ATOM 707 C C . ARG A 1 89 ? 2.921 0.109 -0.506 1.00 94.88 89 ARG A C 1
ATOM 709 O O . ARG A 1 89 ? 2.759 -0.017 -1.712 1.00 94.88 89 ARG A O 1
ATOM 716 N N . ASP A 1 90 ? 1.972 -0.092 0.395 1.00 96.12 90 ASP A N 1
ATOM 717 C CA . ASP A 1 90 ? 0.550 -0.208 0.070 1.00 96.12 90 ASP A CA 1
ATOM 718 C C . ASP A 1 90 ? -0.036 1.193 -0.165 1.00 96.12 90 ASP A C 1
ATOM 720 O O . ASP A 1 90 ? 0.268 2.131 0.581 1.00 96.12 90 ASP A O 1
ATOM 724 N N . LEU A 1 91 ? -0.848 1.340 -1.211 1.00 95.31 91 LEU A N 1
ATOM 725 C CA . LEU A 1 91 ? -1.481 2.604 -1.596 1.00 95.31 91 LEU A CA 1
ATOM 726 C C . LEU A 1 91 ? -2.918 2.760 -1.071 1.00 95.31 91 LEU A C 1
ATOM 728 O O . LEU A 1 91 ? -3.604 3.711 -1.446 1.00 95.31 91 LEU A O 1
ATOM 732 N N . GLY A 1 92 ? -3.371 1.861 -0.195 1.00 94.94 92 GLY A N 1
ATOM 733 C CA . GLY A 1 92 ? -4.623 2.007 0.542 1.00 94.94 92 GLY A CA 1
ATOM 734 C C . GLY A 1 92 ? -4.605 3.102 1.615 1.00 94.94 92 GLY A C 1
ATOM 735 O O . GLY A 1 92 ? -3.552 3.587 2.036 1.00 94.94 92 GLY A O 1
ATOM 736 N N . GLY A 1 93 ? -5.801 3.462 2.083 1.00 93.56 93 GLY A N 1
ATOM 737 C CA . GLY A 1 93 ? -6.020 4.342 3.237 1.00 93.56 93 GLY A CA 1
ATOM 738 C C . GLY A 1 93 ? -6.263 5.815 2.921 1.00 93.56 93 GLY A C 1
ATOM 739 O O . GLY A 1 93 ? -6.679 6.553 3.809 1.00 93.56 93 GLY A O 1
ATOM 740 N N . TYR A 1 94 ? -6.062 6.249 1.676 1.00 92.25 94 TYR A N 1
ATOM 741 C CA . TYR A 1 94 ? -6.357 7.626 1.274 1.00 92.25 94 TYR A CA 1
ATOM 742 C C . TYR A 1 94 ? -7.857 7.864 1.136 1.00 92.25 94 TYR A C 1
ATOM 744 O O . TYR A 1 94 ? -8.544 7.064 0.499 1.00 92.25 94 TYR A O 1
ATOM 752 N N . GLU A 1 95 ? -8.360 8.968 1.684 1.00 91.44 95 GLU A N 1
ATOM 753 C CA . GLU A 1 95 ? -9.750 9.378 1.480 1.00 91.44 95 GLU A CA 1
ATOM 754 C C . GLU A 1 95 ? -10.026 9.684 -0.000 1.00 91.44 95 GLU A C 1
ATOM 756 O O . GLU A 1 95 ? -9.209 10.289 -0.703 1.00 91.44 95 GLU A O 1
ATOM 761 N N . THR A 1 96 ? -11.181 9.240 -0.497 1.00 91.38 96 THR A N 1
ATOM 762 C CA . THR A 1 96 ? -11.633 9.579 -1.847 1.00 91.38 96 THR A CA 1
ATOM 763 C C . THR A 1 96 ? -12.031 11.052 -1.912 1.00 91.38 96 THR A C 1
ATOM 765 O O . THR A 1 96 ? -12.528 11.623 -0.948 1.00 91.38 96 THR A O 1
ATOM 768 N N . SER A 1 97 ? -11.850 11.697 -3.067 1.00 88.50 97 SER A N 1
ATOM 769 C CA . SER A 1 97 ? -12.105 13.141 -3.215 1.00 88.50 97 SER A CA 1
ATOM 770 C C . SER A 1 97 ? -13.557 13.562 -2.959 1.00 88.50 97 SER A C 1
ATOM 772 O O . SER A 1 97 ? -13.824 14.738 -2.740 1.00 88.50 97 SER A O 1
ATOM 774 N N . ASP A 1 98 ? -14.501 12.624 -3.041 1.00 88.94 98 ASP A N 1
ATOM 775 C CA . ASP A 1 98 ? -15.917 12.829 -2.726 1.00 88.94 98 ASP A CA 1
ATOM 776 C C . ASP A 1 98 ? -16.252 12.599 -1.237 1.00 88.94 98 ASP A C 1
ATOM 778 O O . ASP A 1 98 ? -17.410 12.741 -0.847 1.00 88.94 98 ASP A O 1
ATOM 782 N N . GLY A 1 99 ? -15.266 12.226 -0.409 1.00 85.12 99 GLY A N 1
ATOM 783 C CA . GLY A 1 99 ? -15.429 11.897 1.012 1.00 85.12 99 GLY A CA 1
ATOM 784 C C . GLY A 1 99 ? -16.225 10.613 1.278 1.00 85.12 99 GLY A C 1
ATOM 785 O O . GLY A 1 99 ? -16.516 10.285 2.432 1.00 85.12 99 GLY A O 1
ATOM 786 N N . GLY A 1 100 ? -16.605 9.880 0.224 1.00 84.69 100 GLY A N 1
ATOM 787 C CA . GLY A 1 100 ? -17.492 8.720 0.305 1.00 84.69 100 GLY A CA 1
ATOM 788 C C . GLY A 1 100 ? -16.823 7.469 0.873 1.00 84.69 100 GLY A C 1
ATOM 789 O O . GLY A 1 100 ? -17.503 6.581 1.389 1.00 84.69 100 GLY A O 1
ATOM 790 N N . GLY A 1 101 ? -15.493 7.391 0.823 1.00 90.69 101 GLY A N 1
ATOM 791 C CA . GLY A 1 101 ? -14.756 6.227 1.286 1.00 90.69 101 GLY A CA 1
ATOM 792 C C . GLY A 1 101 ? -13.249 6.424 1.281 1.00 90.69 101 GLY A C 1
ATOM 793 O O . GLY A 1 101 ? -12.739 7.541 1.294 1.00 90.69 101 GLY A O 1
ATOM 794 N N . PHE A 1 102 ? -12.540 5.300 1.281 1.00 92.94 102 PHE A N 1
ATOM 795 C CA . PHE A 1 102 ? -11.085 5.253 1.279 1.00 92.94 102 PHE A CA 1
ATOM 796 C C . PHE A 1 102 ? -10.603 4.279 0.206 1.00 92.94 102 PHE A C 1
ATOM 798 O O . PHE A 1 102 ? -11.275 3.287 -0.095 1.00 92.94 102 PHE A O 1
ATOM 805 N N . VAL A 1 103 ? -9.422 4.536 -0.354 1.00 94.31 103 VAL A N 1
ATOM 806 C CA . VAL A 1 103 ? -8.733 3.583 -1.227 1.00 94.31 103 VAL A CA 1
ATOM 807 C C . VAL A 1 103 ? -8.512 2.286 -0.449 1.00 94.31 103 VAL A C 1
ATOM 809 O O . VAL A 1 103 ? -7.984 2.295 0.665 1.00 94.31 103 VAL A O 1
ATOM 812 N N . ARG A 1 104 ? -8.932 1.158 -1.025 1.00 95.31 104 ARG A N 1
ATOM 813 C CA . ARG A 1 104 ? -8.842 -0.153 -0.372 1.00 95.31 104 ARG A CA 1
ATOM 814 C C . ARG A 1 104 ? -7.385 -0.588 -0.224 1.00 95.31 104 ARG A C 1
ATOM 816 O O . ARG A 1 104 ? -6.623 -0.555 -1.188 1.00 95.31 104 ARG A O 1
ATOM 823 N N . TYR A 1 105 ? -7.034 -1.045 0.972 1.00 97.25 105 TYR A N 1
ATOM 824 C CA . TYR A 1 105 ? -5.743 -1.667 1.251 1.00 97.25 105 TYR A CA 1
ATOM 825 C C . TYR A 1 105 ? -5.584 -3.017 0.546 1.00 97.25 105 TYR A C 1
ATOM 827 O O . TYR A 1 105 ? -6.565 -3.696 0.232 1.00 97.25 105 TYR A O 1
ATOM 835 N N . GLY A 1 106 ? -4.333 -3.411 0.310 1.00 96.06 106 GLY A N 1
ATOM 836 C CA . GLY A 1 106 ? -3.991 -4.706 -0.271 1.00 96.06 106 GLY A CA 1
ATOM 837 C C . GLY A 1 106 ? -4.391 -4.871 -1.738 1.00 96.06 106 GLY A C 1
ATOM 838 O O . GLY A 1 106 ? -4.461 -6.000 -2.209 1.00 96.06 106 GLY A O 1
ATOM 839 N N . GLN A 1 107 ? -4.701 -3.781 -2.449 1.00 96.12 107 GLN A N 1
ATOM 840 C CA . GLN A 1 107 ? -5.092 -3.815 -3.867 1.00 96.12 107 GLN A CA 1
ATOM 841 C C . GLN A 1 107 ? -3.989 -3.324 -4.805 1.00 96.12 107 GLN A C 1
ATOM 843 O O . GLN A 1 107 ? -3.864 -3.834 -5.914 1.00 96.12 107 GLN A O 1
ATOM 848 N N . MET A 1 108 ? -3.216 -2.327 -4.382 1.00 96.38 108 MET A N 1
ATOM 849 C CA . MET A 1 108 ? -2.155 -1.747 -5.194 1.00 96.38 108 MET A CA 1
ATOM 850 C C . MET A 1 108 ? -0.954 -1.439 -4.315 1.00 96.38 108 MET A C 1
ATOM 852 O O . MET A 1 108 ? -1.065 -0.705 -3.327 1.00 96.38 108 MET A O 1
ATOM 856 N N . PHE A 1 109 ? 0.190 -1.971 -4.712 1.00 96.06 109 PHE A N 1
ATOM 857 C CA . PHE A 1 109 ? 1.473 -1.690 -4.105 1.00 96.06 109 PHE A CA 1
ATOM 858 C C . PHE A 1 109 ? 2.345 -0.883 -5.068 1.00 96.06 109 PHE A C 1
ATOM 860 O O . PHE A 1 109 ? 2.139 -0.852 -6.279 1.00 96.06 109 PHE A O 1
ATOM 867 N N . ARG A 1 110 ? 3.337 -0.190 -4.516 1.00 95.06 110 ARG A N 1
ATOM 868 C CA . ARG A 1 110 ? 4.452 0.369 -5.285 1.00 95.06 110 ARG A CA 1
ATOM 869 C C . ARG A 1 110 ? 5.757 -0.016 -4.621 1.00 95.06 110 ARG A C 1
ATOM 871 O O . ARG A 1 110 ? 5.791 -0.135 -3.401 1.00 95.06 110 ARG A O 1
ATOM 878 N N . SER A 1 111 ? 6.824 -0.124 -5.391 1.00 93.44 111 SER A N 1
ATOM 879 C CA . SER A 1 111 ? 8.183 -0.294 -4.882 1.00 93.44 111 SER A CA 1
ATOM 880 C C . SER A 1 111 ? 9.186 0.333 -5.839 1.00 93.44 111 SER A C 1
ATOM 882 O O . SER A 1 111 ? 8.824 0.788 -6.925 1.00 93.44 111 SER A O 1
ATOM 884 N N . ASP A 1 112 ? 10.444 0.373 -5.417 1.00 89.62 112 ASP A N 1
ATOM 885 C CA . ASP A 1 112 ? 11.567 0.392 -6.354 1.00 89.62 112 ASP A CA 1
ATOM 886 C C . ASP A 1 112 ? 11.742 -1.000 -7.013 1.00 89.62 112 ASP A C 1
ATOM 888 O O . ASP A 1 112 ? 10.933 -1.906 -6.781 1.00 89.62 112 ASP A O 1
ATOM 892 N N . MET A 1 113 ? 12.797 -1.184 -7.808 1.00 86.44 113 MET A N 1
ATOM 893 C CA . MET A 1 113 ? 13.183 -2.477 -8.383 1.00 86.44 113 MET A CA 1
ATOM 894 C C . MET A 1 113 ? 13.269 -3.585 -7.320 1.00 86.44 113 MET A C 1
ATOM 896 O O . MET A 1 113 ? 13.792 -3.388 -6.218 1.00 86.44 113 MET A O 1
ATOM 900 N N . LEU A 1 114 ? 12.771 -4.774 -7.662 1.00 85.94 114 LEU A N 1
ATOM 901 C CA . LEU A 1 114 ? 12.713 -5.921 -6.753 1.00 85.94 114 LEU A CA 1
ATOM 902 C C . LEU A 1 114 ? 14.004 -6.753 -6.763 1.00 85.94 114 LEU A C 1
ATOM 904 O O . LEU A 1 114 ? 14.185 -7.596 -5.890 1.00 85.94 114 LEU A O 1
ATOM 908 N N . CYS A 1 115 ? 14.920 -6.529 -7.709 1.00 81.12 115 CYS A N 1
ATOM 909 C CA . CYS A 1 115 ? 16.160 -7.304 -7.864 1.00 81.12 115 CYS A CA 1
ATOM 910 C C . CYS A 1 115 ? 17.094 -7.304 -6.632 1.00 81.12 115 CYS A C 1
ATOM 912 O O . CYS A 1 115 ? 17.966 -8.161 -6.517 1.00 81.12 115 CYS A O 1
ATOM 914 N N . LEU A 1 116 ? 16.928 -6.358 -5.699 1.00 76.81 116 LEU A N 1
ATOM 915 C CA . LEU A 1 116 ? 17.683 -6.298 -4.436 1.00 76.81 116 LEU A CA 1
ATOM 916 C C . LEU A 1 116 ? 17.014 -7.075 -3.286 1.00 76.81 116 LEU A C 1
ATOM 918 O O . LEU A 1 116 ? 17.483 -7.035 -2.145 1.00 76.81 116 LEU A O 1
ATOM 922 N N . CYS A 1 117 ? 15.910 -7.768 -3.566 1.00 77.06 117 CYS A N 1
ATOM 923 C CA . CYS A 1 117 ? 15.208 -8.607 -2.609 1.00 77.06 117 CYS A CA 1
ATOM 924 C C . CYS A 1 117 ? 15.996 -9.908 -2.376 1.00 77.06 117 CYS A C 1
ATOM 926 O O . CYS A 1 117 ? 16.157 -10.720 -3.284 1.00 77.06 117 CYS A O 1
ATOM 928 N N . GLY A 1 118 ? 16.500 -10.114 -1.156 1.00 78.38 118 GLY A N 1
ATOM 929 C CA . GLY A 1 118 ? 17.043 -11.416 -0.750 1.00 78.38 118 GLY A CA 1
ATOM 930 C C . GLY A 1 118 ? 15.944 -12.484 -0.658 1.00 78.38 118 GLY A C 1
ATOM 931 O O . GLY A 1 118 ? 14.780 -12.144 -0.451 1.00 78.38 118 GLY A O 1
ATOM 932 N N . GLU A 1 119 ? 16.308 -13.767 -0.751 1.00 79.62 119 GLU A N 1
ATOM 933 C CA . GLU A 1 119 ? 15.355 -14.897 -0.772 1.00 79.62 119 GLU A CA 1
ATOM 934 C C . GLU A 1 119 ? 14.336 -14.866 0.383 1.00 79.62 119 GLU A C 1
ATOM 936 O O . GLU A 1 119 ? 13.140 -15.047 0.166 1.00 79.62 119 GLU A O 1
ATOM 941 N N . GLU A 1 120 ? 14.777 -14.529 1.598 1.00 77.94 120 GLU A N 1
ATOM 942 C CA . GLU A 1 120 ? 13.912 -14.412 2.785 1.00 77.94 120 GLU A CA 1
ATOM 943 C C . GLU A 1 120 ? 12.811 -13.339 2.655 1.00 77.94 120 GLU A C 1
ATOM 945 O O . GLU A 1 120 ? 11.768 -13.412 3.309 1.00 77.94 120 GLU A O 1
ATOM 950 N N . ASN A 1 121 ? 13.030 -12.319 1.821 1.00 84.25 121 ASN A N 1
ATOM 951 C CA . ASN A 1 121 ? 12.086 -11.226 1.608 1.00 84.25 121 ASN A CA 1
ATOM 952 C C . ASN A 1 121 ? 11.158 -11.507 0.416 1.00 84.25 121 ASN A C 1
ATOM 954 O O . ASN A 1 121 ? 10.046 -10.978 0.396 1.00 84.25 121 ASN A O 1
ATOM 958 N N . ILE A 1 122 ? 11.537 -12.409 -0.500 1.00 87.94 122 ILE A N 1
ATOM 959 C CA . ILE A 1 122 ? 10.648 -12.898 -1.566 1.00 87.94 122 ILE A CA 1
ATOM 960 C C . ILE A 1 122 ? 9.432 -13.583 -0.943 1.00 87.94 122 ILE A C 1
ATOM 962 O O . ILE A 1 122 ? 8.301 -13.274 -1.310 1.00 87.94 122 ILE A O 1
ATOM 966 N N . GLU A 1 123 ? 9.623 -14.426 0.076 1.00 87.50 123 GLU A N 1
ATOM 967 C CA . GLU A 1 123 ? 8.497 -15.055 0.778 1.00 87.50 123 GLU A CA 1
ATOM 968 C C . GLU A 1 123 ? 7.542 -14.030 1.407 1.00 87.50 123 GLU A C 1
ATOM 970 O O . GLU A 1 123 ? 6.328 -14.244 1.438 1.00 87.50 123 GLU A O 1
ATOM 975 N N . LYS A 1 124 ? 8.064 -12.900 1.904 1.00 86.94 124 LYS A N 1
ATOM 976 C CA . LYS A 1 124 ? 7.231 -11.814 2.445 1.00 86.94 124 LYS A CA 1
ATOM 977 C C . LYS A 1 124 ? 6.403 -11.153 1.344 1.00 86.94 124 LYS A C 1
ATOM 979 O O . LYS A 1 124 ? 5.223 -10.891 1.567 1.00 86.94 124 LYS A O 1
ATOM 984 N N . LEU A 1 125 ? 6.987 -10.929 0.165 1.00 89.12 125 LEU A N 1
ATOM 985 C CA . LEU A 1 125 ? 6.263 -10.416 -1.000 1.00 89.12 125 LEU A CA 1
ATOM 986 C C . LEU A 1 125 ? 5.188 -11.395 -1.478 1.00 89.12 125 LEU A C 1
ATOM 988 O O . LEU A 1 125 ? 4.059 -10.988 -1.735 1.00 89.12 125 LEU A O 1
ATOM 992 N N . GLU A 1 126 ? 5.488 -12.693 -1.528 1.00 91.38 126 GLU A N 1
ATOM 993 C CA . GLU A 1 126 ? 4.509 -13.715 -1.914 1.00 91.38 126 GLU A CA 1
ATOM 994 C C . GLU A 1 126 ? 3.302 -13.756 -0.963 1.00 91.38 126 GLU A C 1
ATOM 996 O O . GLU A 1 126 ? 2.171 -13.995 -1.395 1.00 91.38 126 GLU A O 1
ATOM 1001 N N . ARG A 1 127 ? 3.498 -13.453 0.328 1.00 90.75 127 ARG A N 1
ATOM 1002 C CA . ARG A 1 127 ? 2.398 -13.339 1.305 1.00 90.75 127 ARG A CA 1
ATOM 1003 C C . ARG A 1 127 ? 1.479 -12.145 1.048 1.00 90.75 127 ARG A C 1
ATOM 1005 O O . ARG A 1 127 ? 0.335 -12.187 1.496 1.00 90.75 127 ARG A O 1
ATOM 1012 N N . LEU A 1 128 ? 1.926 -11.129 0.304 1.00 92.12 128 LEU A N 1
ATOM 1013 C CA . LEU A 1 128 ? 1.057 -10.043 -0.168 1.00 92.12 128 LEU A CA 1
ATOM 1014 C C . LEU A 1 128 ? 0.093 -10.510 -1.267 1.00 92.12 128 LEU A C 1
ATOM 1016 O O . LEU A 1 128 ? -0.873 -9.809 -1.555 1.00 92.12 128 LEU A O 1
ATOM 1020 N N . ARG A 1 129 ? 0.324 -11.700 -1.848 1.00 93.62 129 ARG A N 1
ATOM 1021 C CA . ARG A 1 129 ? -0.507 -12.304 -2.902 1.00 93.62 129 ARG A CA 1
ATOM 1022 C C . ARG A 1 129 ? -0.668 -11.390 -4.121 1.00 93.62 129 ARG A C 1
ATOM 1024 O O . ARG A 1 129 ? -1.743 -11.327 -4.717 1.00 93.62 129 ARG A O 1
ATOM 1031 N N . ILE A 1 130 ? 0.410 -10.690 -4.479 1.00 94.88 130 ILE A N 1
ATOM 1032 C CA . ILE A 1 130 ? 0.487 -9.886 -5.701 1.00 94.88 130 ILE A CA 1
ATOM 1033 C C . ILE A 1 130 ? 0.243 -10.813 -6.895 1.00 94.88 130 ILE A C 1
ATOM 1035 O O . ILE A 1 130 ? 0.949 -11.804 -7.076 1.00 94.88 130 ILE A O 1
ATOM 1039 N N . ARG A 1 131 ? -0.778 -10.505 -7.698 1.00 96.69 131 ARG A N 1
ATOM 1040 C CA . ARG A 1 131 ? -1.143 -11.271 -8.897 1.00 96.69 131 ARG A CA 1
ATOM 1041 C C . ARG A 1 131 ? -0.426 -10.769 -10.139 1.00 96.69 131 ARG A C 1
ATOM 1043 O O . ARG A 1 131 ? -0.162 -11.567 -11.034 1.00 96.69 131 ARG A O 1
ATOM 1050 N N . HIS A 1 132 ? -0.091 -9.483 -10.195 1.00 96.44 132 HIS A N 1
ATOM 1051 C CA . HIS A 1 132 ? 0.512 -8.870 -11.376 1.00 96.44 132 HIS A CA 1
ATOM 1052 C C . HIS A 1 132 ? 1.611 -7.885 -10.983 1.00 96.44 132 HIS A C 1
ATOM 1054 O O . HIS A 1 132 ? 1.317 -6.833 -10.439 1.00 96.44 132 HIS A O 1
ATOM 1060 N N . VAL A 1 133 ? 2.864 -8.198 -11.313 1.00 95.56 133 VAL A N 1
ATOM 1061 C CA . VAL A 1 133 ? 3.977 -7.247 -11.223 1.00 95.56 133 VAL A CA 1
ATOM 1062 C C . VAL A 1 133 ? 4.061 -6.490 -12.542 1.00 95.56 133 VAL A C 1
ATOM 1064 O O . VAL A 1 133 ? 4.314 -7.083 -13.594 1.00 95.56 133 VAL A O 1
ATOM 1067 N N . LEU A 1 134 ? 3.819 -5.184 -12.485 1.00 95.25 134 LEU A N 1
ATOM 1068 C CA . LEU A 1 134 ? 3.880 -4.289 -13.634 1.00 95.25 134 LEU A CA 1
ATOM 1069 C C . LEU A 1 134 ? 5.165 -3.459 -13.564 1.00 95.25 134 LEU A C 1
ATOM 1071 O O . LEU A 1 134 ? 5.239 -2.481 -12.823 1.00 95.25 134 LEU A O 1
ATOM 1075 N N . ASP A 1 135 ? 6.177 -3.850 -14.329 1.00 93.38 135 ASP A N 1
ATOM 1076 C CA . ASP A 1 135 ? 7.481 -3.195 -14.323 1.00 93.38 135 ASP A CA 1
ATOM 1077 C C . ASP A 1 135 ? 7.483 -2.017 -15.299 1.00 93.38 135 ASP A C 1
ATOM 1079 O O . ASP A 1 135 ? 7.298 -2.183 -16.503 1.00 93.38 135 ASP A O 1
ATOM 1083 N N . PHE A 1 136 ? 7.636 -0.809 -14.765 1.00 91.62 136 PHE A N 1
ATOM 1084 C CA . PHE A 1 136 ? 7.558 0.439 -15.530 1.00 91.62 136 PHE A CA 1
ATOM 1085 C C . PHE A 1 136 ? 8.908 0.873 -16.109 1.00 91.62 136 PHE A C 1
ATOM 1087 O O . PHE A 1 136 ? 8.968 1.893 -16.806 1.00 91.62 136 PHE A O 1
ATOM 1094 N N . ARG A 1 137 ? 9.977 0.126 -15.807 1.00 88.50 137 ARG A N 1
ATOM 1095 C CA . ARG A 1 137 ? 11.337 0.421 -16.253 1.00 88.50 137 ARG A CA 1
ATOM 1096 C C . ARG A 1 137 ? 11.488 0.255 -17.757 1.00 88.50 137 ARG A C 1
ATOM 1098 O O . ARG A 1 137 ? 10.655 -0.348 -18.433 1.00 88.50 137 ARG A O 1
ATOM 1105 N N . SER A 1 138 ? 12.576 0.809 -18.263 1.00 85.25 138 SER A N 1
ATOM 1106 C CA . SER A 1 138 ? 12.985 0.681 -19.653 1.00 85.25 138 SER A CA 1
ATOM 1107 C C . SER A 1 138 ? 13.584 -0.718 -19.907 1.00 85.25 138 SER A C 1
ATOM 1109 O O . SER A 1 138 ? 13.987 -1.418 -18.969 1.00 85.25 138 SER A O 1
ATOM 1111 N N . THR A 1 139 ? 13.637 -1.180 -21.159 1.00 84.75 139 THR A N 1
ATOM 1112 C CA . THR A 1 139 ? 14.299 -2.465 -21.471 1.00 84.75 139 THR A CA 1
ATOM 1113 C C . THR A 1 139 ? 15.787 -2.403 -21.159 1.00 84.75 139 THR A C 1
ATOM 1115 O O . THR A 1 139 ? 16.365 -3.401 -20.710 1.00 84.75 139 THR A O 1
ATOM 1118 N N . PHE A 1 140 ? 16.401 -1.238 -21.351 1.00 81.56 140 PHE A N 1
ATOM 1119 C CA . PHE A 1 140 ? 17.785 -0.993 -20.990 1.00 81.56 140 PHE A CA 1
ATOM 1120 C C . PHE A 1 140 ? 18.018 -1.204 -19.490 1.00 81.56 140 PHE A C 1
ATOM 1122 O O . PHE A 1 140 ? 18.923 -1.956 -19.127 1.00 81.56 140 PHE A O 1
ATOM 1129 N N . ASP A 1 141 ? 17.182 -0.637 -18.618 1.00 79.50 141 ASP A N 1
ATOM 1130 C CA . ASP A 1 141 ? 17.345 -0.760 -17.160 1.00 79.50 141 ASP A CA 1
ATOM 1131 C C . ASP A 1 141 ? 17.321 -2.220 -16.691 1.00 79.50 141 ASP A C 1
ATOM 1133 O O . ASP A 1 141 ? 18.127 -2.622 -15.851 1.00 79.50 141 ASP A O 1
ATOM 1137 N N . VAL A 1 142 ? 16.426 -3.033 -17.260 1.00 82.31 142 VAL A N 1
ATOM 1138 C CA . VAL A 1 142 ? 16.263 -4.443 -16.873 1.00 82.31 142 VAL A CA 1
ATOM 1139 C C . VAL A 1 142 ? 17.387 -5.329 -17.428 1.00 82.31 142 VAL A C 1
ATOM 1141 O O . VAL A 1 142 ? 17.818 -6.275 -16.767 1.00 82.31 142 VAL A O 1
ATOM 1144 N N . THR A 1 143 ? 17.883 -5.051 -18.639 1.00 79.88 143 THR A N 1
ATOM 1145 C CA . THR A 1 143 ? 18.849 -5.926 -19.339 1.00 79.88 143 THR A CA 1
ATOM 1146 C C . THR A 1 143 ? 20.314 -5.542 -19.130 1.00 79.88 143 THR A C 1
ATOM 1148 O O . THR A 1 143 ? 21.209 -6.380 -19.302 1.00 79.88 143 THR A O 1
ATOM 1151 N N . THR A 1 144 ? 20.588 -4.302 -18.721 1.00 70.50 144 THR A N 1
ATOM 1152 C CA . THR A 1 144 ? 21.955 -3.808 -18.525 1.00 70.50 144 THR A CA 1
ATOM 1153 C C . THR A 1 144 ? 22.693 -4.605 -17.443 1.00 70.50 144 THR A C 1
ATOM 1155 O O . THR A 1 144 ? 22.108 -5.128 -16.495 1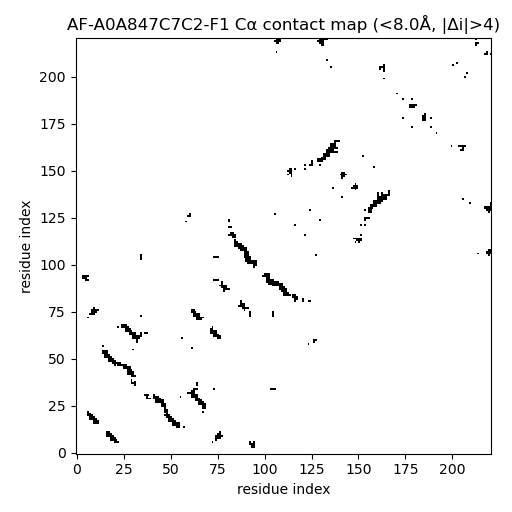.00 70.50 144 THR A O 1
ATOM 1158 N N . LYS A 1 145 ? 24.015 -4.754 -17.615 1.00 59.34 145 LYS A N 1
ATOM 1159 C CA . LYS A 1 145 ? 24.893 -5.637 -16.816 1.00 59.34 145 LYS A CA 1
ATOM 1160 C C . LYS A 1 145 ? 24.493 -7.123 -16.838 1.00 59.34 145 LYS A C 1
ATOM 1162 O O . LYS A 1 145 ? 24.803 -7.847 -15.901 1.00 59.34 145 LYS A O 1
ATOM 1167 N N . GLY A 1 146 ? 23.854 -7.595 -17.911 1.00 60.97 146 GLY A N 1
ATOM 1168 C CA . GLY A 1 146 ? 23.544 -9.018 -18.092 1.00 60.97 146 GLY A CA 1
ATOM 1169 C C . GLY A 1 146 ? 22.345 -9.499 -17.275 1.00 60.97 146 GLY A C 1
ATOM 1170 O O . GLY A 1 146 ? 22.329 -10.650 -16.852 1.00 60.97 146 GLY A O 1
ATOM 1171 N N . GLY A 1 147 ? 21.362 -8.625 -17.031 1.00 65.94 147 GLY A N 1
ATOM 1172 C CA . GLY A 1 147 ? 20.146 -8.976 -16.289 1.00 65.94 147 GLY A CA 1
ATOM 1173 C C . GLY A 1 147 ? 20.296 -8.959 -14.766 1.00 65.94 147 GLY A C 1
ATOM 1174 O O . GLY A 1 147 ? 19.423 -9.459 -14.068 1.00 65.94 147 GLY A O 1
ATOM 1175 N N . VAL A 1 148 ? 21.371 -8.369 -14.230 1.00 68.81 148 VAL A N 1
ATOM 1176 C CA . VAL A 1 148 ? 21.575 -8.204 -12.773 1.00 68.81 148 VAL A CA 1
ATOM 1177 C C . VAL A 1 148 ? 20.423 -7.440 -12.109 1.00 68.81 148 VAL A C 1
ATOM 1179 O O . VAL A 1 148 ? 20.150 -7.649 -10.932 1.00 68.81 148 VAL A O 1
ATOM 1182 N N . TYR A 1 149 ? 19.737 -6.578 -12.861 1.00 77.25 149 TYR A N 1
ATOM 1183 C CA . TYR A 1 149 ? 18.589 -5.811 -12.381 1.00 77.25 149 TYR A CA 1
ATOM 1184 C C . TYR A 1 149 ? 17.239 -6.461 -12.708 1.00 77.25 149 TYR A C 1
ATOM 1186 O O . TYR A 1 149 ? 16.204 -5.827 -12.509 1.00 77.25 149 TYR A O 1
ATOM 1194 N N . ALA A 1 150 ? 17.220 -7.703 -13.199 1.00 82.56 150 ALA A N 1
ATOM 1195 C CA . ALA A 1 150 ? 15.977 -8.436 -13.386 1.00 82.56 150 ALA A CA 1
ATOM 1196 C C . ALA A 1 150 ? 15.324 -8.719 -12.029 1.00 82.56 150 ALA A C 1
ATOM 1198 O O . ALA A 1 150 ? 15.973 -9.178 -11.086 1.00 82.56 150 ALA A O 1
ATOM 1199 N N . ASP A 1 151 ? 14.030 -8.438 -11.939 1.00 86.50 151 ASP A N 1
ATOM 1200 C CA . ASP A 1 151 ? 13.270 -8.696 -10.724 1.00 86.50 151 ASP A CA 1
ATOM 1201 C C . ASP A 1 151 ? 13.058 -10.206 -10.527 1.00 86.50 151 ASP A C 1
ATOM 1203 O O . ASP A 1 151 ? 12.879 -10.940 -11.507 1.00 86.50 151 ASP A O 1
ATOM 1207 N N . PRO A 1 152 ? 13.069 -10.703 -9.274 1.00 86.94 152 PRO A N 1
ATOM 1208 C CA . PRO A 1 152 ? 12.752 -12.093 -8.999 1.00 86.94 152 PRO A CA 1
ATOM 1209 C C . PRO A 1 152 ? 11.314 -12.406 -9.413 1.00 86.94 152 PRO A C 1
ATOM 1211 O O . PRO A 1 152 ? 10.401 -11.589 -9.279 1.00 86.94 152 PRO A O 1
ATOM 1214 N N . HIS A 1 153 ? 11.094 -13.636 -9.867 1.00 88.00 153 HIS A N 1
ATOM 1215 C CA . HIS A 1 153 ? 9.744 -14.125 -10.099 1.00 88.00 153 HIS A CA 1
ATOM 1216 C C . HIS A 1 153 ? 9.044 -14.385 -8.759 1.00 88.00 153 HIS A C 1
ATOM 1218 O O . HIS A 1 153 ? 9.527 -15.187 -7.961 1.00 88.00 153 HIS A O 1
ATOM 1224 N N . LEU A 1 154 ? 7.896 -13.740 -8.528 1.00 91.31 154 LEU A N 1
ATOM 1225 C CA . LEU A 1 154 ? 7.042 -14.024 -7.375 1.00 91.31 154 LEU A CA 1
ATOM 1226 C C . LEU A 1 154 ? 6.076 -15.156 -7.732 1.00 91.31 154 LEU A C 1
ATOM 1228 O O . LEU A 1 154 ? 5.356 -15.088 -8.733 1.00 91.31 154 LEU A O 1
ATOM 1232 N N . ARG A 1 155 ? 6.029 -16.216 -6.920 1.00 92.44 155 ARG A N 1
ATOM 1233 C CA . ARG A 1 155 ? 5.166 -17.362 -7.215 1.00 92.44 155 ARG A CA 1
ATOM 1234 C C . ARG A 1 155 ? 3.698 -16.946 -7.259 1.00 92.44 155 ARG A C 1
ATOM 1236 O O . ARG A 1 155 ? 3.161 -16.379 -6.312 1.00 92.44 155 ARG A O 1
ATOM 1243 N N . GLY A 1 156 ? 3.023 -17.332 -8.340 1.00 92.19 156 GLY A N 1
ATOM 1244 C CA . GLY A 1 156 ? 1.603 -17.040 -8.535 1.00 92.19 156 GLY A CA 1
ATOM 1245 C C . GLY A 1 156 ? 1.322 -15.630 -9.058 1.00 92.19 156 GLY A C 1
ATOM 1246 O O . GLY A 1 156 ? 0.149 -15.300 -9.230 1.00 92.19 156 GLY A O 1
ATOM 1247 N N . SER A 1 157 ? 2.359 -14.838 -9.355 1.00 95.75 157 SER A N 1
ATOM 1248 C CA . SER A 1 157 ? 2.219 -13.564 -10.052 1.00 95.75 157 SER A CA 1
ATOM 1249 C C . SER A 1 157 ? 2.573 -13.701 -11.535 1.00 95.75 157 SER A C 1
ATOM 1251 O O . SER A 1 157 ? 3.440 -14.485 -11.926 1.00 95.75 157 SER A O 1
ATOM 1253 N N . SER A 1 158 ? 1.937 -12.901 -12.387 1.00 95.44 158 SER A N 1
ATOM 1254 C CA . SER A 1 158 ? 2.507 -12.572 -13.693 1.00 95.44 158 SER A CA 1
ATOM 1255 C C . SER A 1 158 ? 3.527 -11.445 -13.541 1.00 95.44 158 SER A C 1
ATOM 1257 O O . SER A 1 158 ? 3.449 -10.654 -12.601 1.00 95.44 158 SER A O 1
ATOM 1259 N N . TYR A 1 159 ? 4.457 -11.346 -14.486 1.00 94.62 159 TYR A N 1
ATOM 1260 C CA . TYR A 1 159 ? 5.373 -10.216 -14.617 1.00 94.62 159 TYR A CA 1
ATOM 1261 C C . TYR A 1 159 ? 5.227 -9.637 -16.021 1.00 94.62 159 TYR A C 1
ATOM 1263 O O . TYR A 1 159 ? 5.251 -10.383 -17.002 1.00 94.62 159 TYR A O 1
ATOM 1271 N N . GLU A 1 160 ? 5.057 -8.322 -16.117 1.00 94.50 160 GLU A N 1
ATOM 1272 C CA . GLU A 1 160 ? 4.947 -7.617 -17.389 1.00 94.50 160 GLU A CA 1
ATOM 1273 C C . GLU A 1 160 ? 5.802 -6.349 -17.377 1.00 94.50 160 GLU A C 1
ATOM 1275 O O . GLU A 1 160 ? 5.530 -5.427 -16.612 1.00 94.50 160 GLU A O 1
ATOM 1280 N N . LEU A 1 161 ? 6.787 -6.278 -18.275 1.00 92.44 161 LEU A N 1
ATOM 1281 C CA . LEU A 1 161 ? 7.527 -5.050 -18.555 1.00 92.44 161 LEU A CA 1
ATOM 1282 C C . LEU A 1 161 ? 6.666 -4.132 -19.429 1.00 92.44 161 LEU A C 1
ATOM 1284 O O . LEU A 1 161 ? 6.464 -4.389 -20.618 1.00 92.44 161 LEU A O 1
ATOM 1288 N N . ILE A 1 162 ? 6.119 -3.081 -18.826 1.00 92.00 162 ILE A N 1
ATOM 1289 C CA . ILE A 1 162 ? 5.268 -2.078 -19.464 1.00 92.00 162 ILE A CA 1
ATOM 1290 C C . ILE A 1 162 ? 5.878 -0.693 -19.267 1.00 92.00 162 ILE A C 1
ATOM 1292 O O . ILE A 1 162 ? 5.453 0.091 -18.422 1.00 92.00 162 ILE A O 1
ATOM 1296 N N . GLN A 1 163 ? 6.889 -0.413 -20.084 1.00 88.06 163 GLN A N 1
ATOM 1297 C CA . GLN A 1 163 ? 7.698 0.799 -20.006 1.00 88.06 163 GLN A CA 1
ATOM 1298 C C . GLN A 1 163 ? 6.833 2.066 -20.006 1.00 88.06 163 GLN A C 1
ATOM 1300 O O . GLN A 1 163 ? 5.926 2.223 -20.832 1.00 88.06 163 GLN A O 1
ATOM 1305 N N . VAL A 1 164 ? 7.129 2.992 -19.093 1.00 85.94 164 VAL A N 1
ATOM 1306 C CA . VAL A 1 164 ? 6.551 4.347 -19.140 1.00 85.94 164 VAL A CA 1
ATOM 1307 C C . VAL A 1 164 ? 7.305 5.224 -20.142 1.00 85.94 164 VAL A C 1
ATOM 1309 O O . VAL A 1 164 ? 6.692 6.093 -20.766 1.00 85.94 164 VAL A O 1
ATOM 1312 N N . TYR A 1 165 ? 8.600 4.962 -20.324 1.00 77.38 165 TYR A N 1
ATOM 1313 C CA . TYR A 1 165 ? 9.495 5.683 -21.225 1.00 77.38 165 TYR A CA 1
ATOM 1314 C C . TYR A 1 165 ? 10.209 4.699 -22.144 1.00 77.38 165 TYR A C 1
ATOM 1316 O O . TYR A 1 165 ? 10.569 3.611 -21.706 1.00 77.38 165 TYR A O 1
ATOM 1324 N N . ASP A 1 166 ? 10.393 5.092 -23.401 1.00 70.56 166 ASP A N 1
ATOM 1325 C CA . ASP A 1 166 ? 11.175 4.332 -24.379 1.00 70.56 166 ASP A CA 1
ATOM 1326 C C . ASP A 1 166 ? 12.676 4.468 -24.063 1.00 70.56 166 ASP A C 1
ATOM 1328 O O . ASP A 1 166 ? 13.118 5.534 -23.635 1.00 70.56 166 ASP A O 1
ATOM 1332 N N . ASP A 1 167 ? 13.472 3.430 -24.325 1.00 65.75 167 ASP A N 1
ATOM 1333 C CA . ASP A 1 167 ? 14.939 3.464 -24.233 1.00 65.75 167 ASP A CA 1
ATOM 1334 C C . ASP A 1 167 ? 15.552 4.570 -25.120 1.00 65.75 167 ASP A C 1
ATOM 1336 O O . ASP A 1 167 ? 16.667 5.026 -24.869 1.00 65.75 167 ASP A O 1
ATOM 1340 N N . THR A 1 168 ? 14.846 5.013 -26.169 1.00 64.31 168 THR A N 1
ATOM 1341 C CA . THR A 1 168 ? 15.291 6.122 -27.033 1.00 64.31 168 THR A CA 1
ATOM 1342 C C . THR A 1 168 ? 14.952 7.510 -26.483 1.00 64.31 168 THR A C 1
ATOM 1344 O O . THR A 1 168 ? 15.207 8.518 -27.143 1.00 64.31 168 THR A O 1
ATOM 1347 N N . ASP A 1 169 ? 14.308 7.591 -25.320 1.00 67.94 169 ASP A N 1
ATOM 1348 C CA . ASP A 1 169 ? 13.861 8.845 -24.732 1.00 67.94 169 ASP A CA 1
ATOM 1349 C C . ASP A 1 169 ? 15.011 9.582 -24.031 1.00 67.94 169 ASP A C 1
ATOM 1351 O O . ASP A 1 169 ? 15.264 9.436 -22.833 1.00 67.94 169 ASP A O 1
ATOM 1355 N N . GLU A 1 170 ? 15.702 10.433 -24.790 1.00 63.47 170 GLU A N 1
ATOM 1356 C CA . GLU A 1 170 ? 16.838 11.229 -24.308 1.00 63.47 170 GLU A CA 1
ATOM 1357 C C . GLU A 1 170 ? 16.484 12.190 -23.159 1.00 63.47 170 GLU A C 1
ATOM 1359 O O . GLU A 1 170 ? 17.389 12.729 -22.515 1.00 63.47 170 GLU A O 1
ATOM 1364 N N . ARG A 1 171 ? 15.189 12.400 -22.851 1.00 64.12 171 ARG A N 1
ATOM 1365 C CA . ARG A 1 171 ? 14.752 13.262 -21.740 1.00 64.12 171 ARG A CA 1
ATOM 1366 C C . ARG A 1 171 ? 15.358 12.839 -20.403 1.00 64.12 171 ARG A C 1
ATOM 1368 O O . ARG A 1 171 ? 15.505 13.695 -19.545 1.00 64.12 171 ARG A O 1
ATOM 1375 N N . PHE A 1 172 ? 15.756 11.581 -20.221 1.00 61.47 172 PHE A N 1
ATOM 1376 C CA . PHE A 1 172 ? 16.353 11.091 -18.969 1.00 61.47 172 PHE A CA 1
ATOM 1377 C C . PHE A 1 172 ? 17.860 10.849 -19.035 1.00 61.47 172 PHE A C 1
ATOM 1379 O O . PHE A 1 172 ? 18.435 10.290 -18.105 1.00 61.47 172 PHE A O 1
ATOM 1386 N N . SER A 1 173 ? 18.527 11.296 -20.099 1.00 62.19 173 SER A N 1
ATOM 1387 C CA . SER A 1 173 ? 19.976 11.148 -20.248 1.00 62.19 173 SER A CA 1
ATOM 1388 C C . SER A 1 173 ? 20.745 12.245 -19.495 1.00 62.19 173 SER A C 1
ATOM 1390 O O . SER A 1 173 ? 21.514 12.996 -20.097 1.00 62.19 173 SER A O 1
ATOM 1392 N N . PHE A 1 174 ? 20.539 12.361 -18.183 1.00 63.88 174 PHE A N 1
ATOM 1393 C CA . PHE A 1 174 ? 21.341 13.231 -17.320 1.00 63.88 174 PHE A CA 1
ATOM 1394 C C . PHE A 1 174 ? 21.816 12.476 -16.075 1.00 63.88 174 PHE A C 1
ATOM 1396 O O . PHE A 1 174 ? 21.056 11.769 -15.416 1.00 63.88 174 PHE A O 1
ATOM 1403 N N . THR A 1 175 ? 23.098 12.617 -15.757 1.00 70.00 175 THR A N 1
ATOM 1404 C CA . THR A 1 175 ? 23.712 12.086 -14.536 1.00 70.00 175 THR A CA 1
ATOM 1405 C C . THR A 1 175 ? 23.437 13.005 -13.348 1.00 70.00 175 THR A C 1
ATOM 1407 O O . THR A 1 175 ? 23.061 14.167 -13.512 1.00 70.00 175 THR A O 1
ATOM 1410 N N . PHE A 1 176 ? 23.637 12.509 -12.125 1.00 69.81 176 PHE A N 1
ATOM 1411 C CA . PHE A 1 176 ? 23.569 13.369 -10.942 1.00 69.81 176 PHE A CA 1
ATOM 1412 C C . PHE A 1 176 ? 24.573 14.526 -11.051 1.00 69.81 176 PHE A C 1
ATOM 1414 O O . PHE A 1 176 ? 24.232 15.670 -10.756 1.00 69.81 176 PHE A O 1
ATOM 1421 N N . GLU A 1 177 ? 25.777 14.242 -11.551 1.00 77.38 177 GLU A N 1
ATOM 1422 C CA . GLU A 1 177 ? 26.814 15.226 -11.851 1.00 77.38 177 GLU A CA 1
ATOM 1423 C C . GLU A 1 177 ? 26.341 16.285 -12.857 1.00 77.38 177 GLU A C 1
ATOM 1425 O O . GLU A 1 177 ? 26.596 17.475 -12.652 1.00 77.38 177 GLU A O 1
ATOM 1430 N N . ASP A 1 178 ? 25.596 15.897 -13.898 1.00 72.38 178 ASP A N 1
ATOM 1431 C CA . ASP A 1 178 ? 25.010 16.851 -14.846 1.00 72.38 178 ASP A CA 1
ATOM 1432 C C . ASP A 1 178 ? 24.043 17.804 -14.139 1.00 72.38 178 ASP A C 1
ATOM 1434 O O . ASP A 1 178 ? 24.068 18.999 -14.408 1.00 72.38 178 ASP A O 1
ATOM 1438 N N . VAL A 1 179 ? 23.252 17.325 -13.177 1.00 76.75 179 VAL A N 1
ATOM 1439 C CA . VAL A 1 179 ? 22.284 18.162 -12.446 1.00 76.75 179 VAL A CA 1
ATOM 1440 C C . VAL A 1 179 ? 22.967 19.147 -11.492 1.00 76.75 179 VAL A C 1
ATOM 1442 O O . VAL A 1 179 ? 22.526 20.290 -11.377 1.00 76.75 179 VAL A O 1
ATOM 1445 N N . VAL A 1 180 ? 24.029 18.731 -10.792 1.00 81.50 180 VAL A N 1
ATOM 1446 C CA . VAL A 1 180 ? 24.657 19.547 -9.729 1.00 81.50 180 VAL A CA 1
ATOM 1447 C C . VAL A 1 180 ? 25.849 20.382 -10.193 1.00 81.50 180 VAL A C 1
ATOM 1449 O O . VAL A 1 180 ? 26.393 21.164 -9.413 1.00 81.50 180 VAL A O 1
ATOM 1452 N N . SER A 1 181 ? 26.276 20.227 -11.446 1.00 83.62 181 SER A N 1
ATOM 1453 C CA . SER A 1 181 ? 27.512 20.835 -11.950 1.00 83.62 181 SER A CA 1
ATOM 1454 C C . SER A 1 181 ? 27.450 22.360 -12.053 1.00 83.62 181 SER A C 1
ATOM 1456 O O . SER A 1 181 ? 28.452 23.025 -11.788 1.00 83.62 181 SER A O 1
ATOM 1458 N N . ASN A 1 182 ? 26.303 22.944 -12.410 1.00 86.50 182 ASN A N 1
ATOM 1459 C CA . ASN A 1 182 ? 26.091 24.394 -12.381 1.00 86.50 182 ASN A CA 1
ATOM 1460 C C . ASN A 1 182 ? 24.589 24.750 -12.369 1.00 86.50 182 ASN A C 1
ATOM 1462 O O . ASN A 1 182 ? 23.722 23.895 -12.543 1.00 86.50 182 ASN A O 1
ATOM 1466 N N . ARG A 1 183 ? 24.284 26.040 -12.172 1.00 87.94 183 ARG A N 1
ATOM 1467 C CA . ARG A 1 183 ? 22.906 26.546 -12.097 1.00 87.94 183 ARG A CA 1
ATOM 1468 C C . ARG A 1 183 ? 22.101 26.324 -13.384 1.00 87.94 183 ARG A C 1
ATOM 1470 O O . ARG A 1 183 ? 20.928 25.988 -13.289 1.00 87.94 183 ARG A O 1
ATOM 1477 N N . GLU A 1 184 ? 22.708 26.513 -14.551 1.00 87.75 184 GLU A N 1
ATOM 1478 C CA . GLU A 1 184 ? 22.035 26.330 -15.844 1.00 87.75 184 GLU A CA 1
ATOM 1479 C C . GLU A 1 184 ? 21.646 24.860 -16.050 1.00 87.75 184 GLU A C 1
ATOM 1481 O O . GLU A 1 184 ? 20.510 24.562 -16.419 1.00 87.75 184 GLU A O 1
ATOM 1486 N N . SER A 1 185 ? 22.542 23.925 -15.722 1.00 82.00 185 SER A N 1
ATOM 1487 C CA . SER A 1 185 ? 22.234 22.495 -15.782 1.00 82.00 185 SER A CA 1
ATOM 1488 C C . SER A 1 185 ? 21.138 22.088 -14.793 1.00 82.00 185 SER A C 1
ATOM 1490 O O . SER A 1 185 ? 20.264 21.295 -15.144 1.00 82.00 185 SER A O 1
ATOM 1492 N N . LEU A 1 186 ? 21.131 22.662 -13.584 1.00 84.75 186 LEU A N 1
ATOM 1493 C CA . LEU A 1 186 ? 20.068 22.444 -12.601 1.00 84.75 186 LEU A CA 1
ATOM 1494 C C . LEU A 1 186 ? 18.708 22.944 -13.112 1.00 84.75 186 LEU A C 1
ATOM 1496 O O . LEU A 1 186 ? 17.705 22.244 -12.978 1.00 84.75 186 LEU A O 1
ATOM 1500 N N . GLU A 1 187 ? 18.666 24.140 -13.703 1.00 86.94 187 GLU A N 1
ATOM 1501 C CA . GLU A 1 187 ? 17.447 24.713 -14.287 1.00 86.94 187 GLU A CA 1
ATOM 1502 C C . GLU A 1 187 ? 16.930 23.838 -15.438 1.00 86.94 187 GLU A C 1
ATOM 1504 O O . GLU A 1 187 ? 15.745 23.505 -15.475 1.00 86.94 187 GLU A O 1
ATOM 1509 N N . LYS A 1 188 ? 17.825 23.351 -16.306 1.00 82.38 188 LYS A N 1
ATOM 1510 C CA . LYS A 1 188 ? 17.475 22.418 -17.383 1.00 82.38 188 LYS A CA 1
ATOM 1511 C C . LYS A 1 188 ? 16.927 21.089 -16.851 1.00 82.38 188 LYS A C 1
ATOM 1513 O O . LYS A 1 188 ? 15.910 20.604 -17.346 1.00 82.38 188 LYS A O 1
ATOM 1518 N N . ALA A 1 189 ? 17.563 20.504 -15.836 1.00 81.62 189 ALA A N 1
ATOM 1519 C CA . ALA A 1 189 ? 17.089 19.274 -15.204 1.00 81.62 189 ALA A CA 1
ATOM 1520 C C . ALA A 1 189 ? 15.705 19.466 -14.566 1.00 81.62 189 ALA A C 1
ATOM 1522 O O . ALA A 1 189 ? 14.819 18.627 -14.734 1.00 81.62 189 ALA A O 1
ATOM 1523 N N . TYR A 1 190 ? 15.491 20.599 -13.892 1.00 84.50 190 TYR A N 1
ATOM 1524 C CA . TYR A 1 190 ?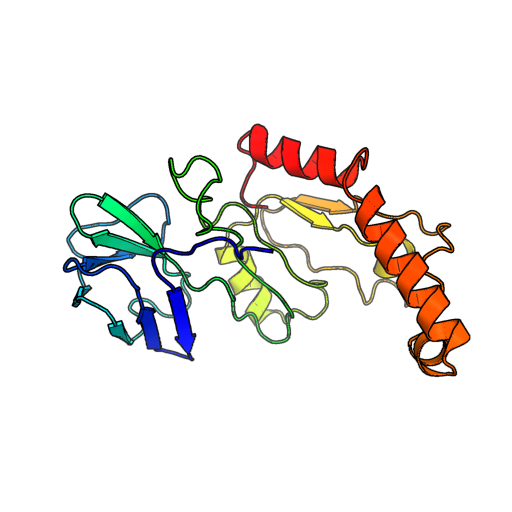 14.190 20.958 -13.338 1.00 84.50 190 TYR A CA 1
ATOM 1525 C C . TYR A 1 190 ? 13.115 21.042 -14.427 1.00 84.50 190 TYR A C 1
ATOM 1527 O O . TYR A 1 190 ? 12.051 20.447 -14.268 1.00 84.50 190 TYR A O 1
ATOM 1535 N N . GLU A 1 191 ? 13.381 21.728 -15.543 1.00 84.69 191 GLU A N 1
ATOM 1536 C CA . GLU A 1 191 ? 12.426 21.833 -16.652 1.00 84.69 191 GLU A CA 1
ATOM 1537 C C . GLU A 1 191 ? 12.079 20.469 -17.251 1.00 84.69 191 GLU A C 1
ATOM 1539 O O . GLU A 1 191 ? 10.908 20.180 -17.504 1.00 84.69 191 GLU A O 1
ATOM 1544 N N . ILE A 1 192 ? 13.081 19.615 -17.451 1.00 81.00 192 ILE A N 1
ATOM 1545 C CA . ILE A 1 192 ? 12.898 18.259 -17.968 1.00 81.00 192 ILE A CA 1
ATOM 1546 C C . ILE A 1 192 ? 12.022 17.432 -17.024 1.00 81.00 192 ILE A C 1
ATOM 1548 O O . ILE A 1 192 ? 11.027 16.850 -17.466 1.00 81.00 192 ILE A O 1
ATOM 1552 N N . ILE A 1 193 ? 12.349 17.405 -15.728 1.00 81.75 193 ILE A N 1
ATOM 1553 C CA . ILE A 1 193 ? 11.578 16.675 -14.715 1.00 81.75 193 ILE A CA 1
ATOM 1554 C C . ILE A 1 193 ? 10.151 17.228 -14.664 1.00 81.75 193 ILE A C 1
ATOM 1556 O O . ILE A 1 193 ? 9.186 16.475 -14.764 1.00 81.75 193 ILE A O 1
ATOM 1560 N N . PHE A 1 194 ? 9.987 18.546 -14.582 1.00 83.94 194 PHE A N 1
ATOM 1561 C CA . PHE A 1 194 ? 8.674 19.179 -14.507 1.00 83.94 194 PHE A CA 1
ATOM 1562 C C . PHE A 1 194 ? 7.795 18.846 -15.725 1.00 83.94 194 PHE A C 1
ATOM 1564 O O . PHE A 1 194 ? 6.643 18.429 -15.577 1.00 83.94 194 PHE A O 1
ATOM 1571 N N . ASN A 1 195 ? 8.340 18.977 -16.937 1.00 80.94 195 ASN A N 1
ATOM 1572 C CA . ASN A 1 195 ? 7.617 18.678 -18.176 1.00 80.94 195 ASN A CA 1
ATOM 1573 C C . ASN A 1 195 ? 7.303 17.187 -18.324 1.00 80.94 195 ASN A C 1
ATOM 1575 O O . ASN A 1 195 ? 6.236 16.822 -18.826 1.00 80.94 195 ASN A O 1
ATOM 1579 N N . THR A 1 196 ? 8.198 16.330 -17.843 1.00 78.62 196 THR A N 1
ATOM 1580 C CA . THR A 1 196 ? 7.964 14.893 -17.741 1.00 78.62 196 THR A CA 1
ATOM 1581 C C . THR A 1 196 ? 6.741 14.621 -16.875 1.00 78.62 196 THR A C 1
ATOM 1583 O O . THR A 1 196 ? 5.742 14.122 -17.379 1.00 78.62 196 THR A O 1
ATOM 1586 N N . TYR A 1 197 ? 6.738 15.051 -15.610 1.00 80.62 197 TYR A N 1
ATOM 1587 C CA . TYR A 1 197 ? 5.609 14.813 -14.700 1.00 80.62 197 TYR A CA 1
ATOM 1588 C C . TYR A 1 197 ? 4.275 15.352 -15.242 1.00 80.62 197 TYR A C 1
ATOM 1590 O O . TYR A 1 197 ? 3.223 14.760 -14.999 1.00 80.62 197 TYR A O 1
ATOM 1598 N N . LYS A 1 198 ? 4.306 16.436 -16.027 1.00 81.00 198 LYS A N 1
ATOM 1599 C CA . LYS A 1 198 ? 3.120 16.992 -16.693 1.00 81.00 198 LYS A CA 1
ATOM 1600 C C . LYS A 1 198 ? 2.550 16.089 -17.797 1.00 81.00 198 LYS A C 1
ATOM 1602 O O . LYS A 1 198 ? 1.359 16.178 -18.090 1.00 81.00 198 LYS A O 1
ATOM 1607 N N . THR A 1 199 ? 3.374 15.257 -18.430 1.00 77.06 199 THR A N 1
ATOM 1608 C CA . THR A 1 199 ? 3.013 14.513 -19.649 1.00 77.06 199 THR A CA 1
ATOM 1609 C C . THR A 1 199 ? 3.022 12.992 -19.489 1.00 77.06 199 THR A C 1
ATOM 1611 O O . THR A 1 199 ? 2.315 12.321 -20.233 1.00 77.06 199 THR A O 1
ATOM 1614 N N . SER A 1 200 ? 3.732 12.434 -18.504 1.00 76.62 200 SER A N 1
ATOM 1615 C CA . SER A 1 200 ? 3.964 10.983 -18.398 1.00 76.62 200 SER A CA 1
ATOM 1616 C C . SER A 1 200 ? 2.730 10.144 -18.078 1.00 76.62 200 SER A C 1
ATOM 1618 O O . SER A 1 200 ? 2.682 8.967 -18.425 1.00 76.62 200 SER A O 1
ATOM 1620 N N . VAL A 1 201 ? 1.735 10.711 -17.393 1.00 80.38 201 VAL A N 1
ATOM 1621 C CA . VAL A 1 201 ? 0.557 9.945 -16.949 1.00 80.38 201 VAL A CA 1
ATOM 1622 C C . VAL A 1 201 ? -0.510 9.887 -18.042 1.00 80.38 201 VAL A C 1
ATOM 1624 O O . VAL A 1 201 ? -1.086 8.833 -18.318 1.00 80.38 201 VAL A O 1
ATOM 1627 N N . PHE A 1 202 ? -0.785 11.018 -18.688 1.00 81.81 202 PHE A N 1
ATOM 1628 C CA . PHE A 1 202 ? -1.887 11.133 -19.637 1.00 81.81 202 PHE A CA 1
ATOM 1629 C C . PHE A 1 202 ? -1.499 10.567 -21.005 1.00 81.81 202 PHE A C 1
ATOM 1631 O O . PHE A 1 202 ? -0.554 11.019 -21.637 1.00 81.81 202 PHE A O 1
ATOM 1638 N N . GLY A 1 203 ? -2.259 9.578 -21.480 1.00 81.06 203 GLY A N 1
ATOM 1639 C CA . GLY A 1 203 ? -2.007 8.921 -22.768 1.00 81.06 203 GLY A CA 1
ATOM 1640 C C . GLY A 1 203 ? -0.980 7.785 -22.718 1.00 81.06 203 GLY A C 1
ATOM 1641 O O . GLY A 1 203 ? -0.813 7.099 -23.723 1.00 81.06 203 GLY A O 1
ATOM 1642 N N . SER A 1 204 ? -0.356 7.525 -21.564 1.00 87.12 204 SER A N 1
ATOM 1643 C CA . SER A 1 204 ? 0.596 6.423 -21.403 1.00 87.12 204 SER A CA 1
ATOM 1644 C C . SER A 1 204 ? -0.094 5.050 -21.470 1.00 87.12 204 SER A C 1
ATOM 1646 O O . SER A 1 204 ? -1.019 4.777 -20.689 1.00 87.12 204 SER A O 1
ATOM 1648 N N . PRO A 1 205 ? 0.350 4.144 -22.366 1.00 90.62 205 PRO A N 1
ATOM 1649 C CA . PRO A 1 205 ? -0.148 2.772 -22.419 1.00 90.62 205 PRO A CA 1
ATOM 1650 C C . PRO A 1 205 ? 0.072 1.998 -21.113 1.00 90.62 205 PRO A C 1
ATOM 1652 O O . PRO A 1 205 ? -0.792 1.202 -20.740 1.00 90.62 205 PRO A O 1
ATOM 1655 N N . ALA A 1 206 ? 1.177 2.263 -20.407 1.00 92.12 206 ALA A N 1
ATOM 1656 C CA . ALA A 1 206 ? 1.517 1.625 -19.138 1.00 92.12 206 ALA A CA 1
ATOM 1657 C C . ALA A 1 206 ? 0.489 1.963 -18.048 1.00 92.12 206 ALA A C 1
ATOM 1659 O O . ALA A 1 206 ? -0.167 1.067 -17.514 1.00 92.12 206 ALA A O 1
ATOM 1660 N N . TYR A 1 207 ? 0.237 3.256 -17.806 1.00 93.12 207 TYR A N 1
ATOM 1661 C CA . TYR A 1 207 ? -0.791 3.690 -16.851 1.00 93.12 207 TYR A CA 1
ATOM 1662 C C . TYR A 1 207 ? -2.192 3.231 -17.268 1.00 93.12 207 TYR A C 1
ATOM 1664 O O . TYR A 1 207 ? -2.978 2.787 -16.434 1.00 93.12 207 TYR A O 1
ATOM 1672 N N . LYS A 1 208 ? -2.519 3.258 -18.567 1.00 93.25 208 LYS A N 1
ATOM 1673 C CA . LYS A 1 208 ? -3.806 2.739 -19.053 1.00 93.25 208 LYS A CA 1
ATOM 1674 C C . LYS A 1 208 ? -3.981 1.253 -18.732 1.00 93.25 208 LYS A C 1
ATOM 1676 O O . LYS A 1 208 ? -5.090 0.828 -18.416 1.00 93.25 208 LYS A O 1
ATOM 1681 N N . LYS A 1 209 ? -2.915 0.459 -18.837 1.00 94.38 209 LYS A N 1
ATOM 1682 C CA . LYS A 1 209 ? -2.937 -0.964 -18.493 1.00 94.38 209 LYS A CA 1
ATOM 1683 C C . LYS A 1 209 ? -3.077 -1.164 -16.985 1.00 94.38 209 LYS A C 1
ATOM 1685 O O . LYS A 1 209 ? -3.977 -1.893 -16.586 1.00 94.38 209 LYS A O 1
ATOM 1690 N N . LEU A 1 210 ? -2.297 -0.445 -16.176 1.00 95.19 210 LEU A N 1
ATOM 1691 C CA . LEU A 1 210 ? -2.428 -0.406 -14.715 1.00 95.19 210 LEU A CA 1
ATOM 1692 C C . LEU A 1 210 ? -3.885 -0.180 -14.273 1.00 95.19 210 LEU A C 1
ATOM 1694 O O . LEU A 1 210 ? -4.450 -0.979 -13.529 1.00 95.19 210 LEU A O 1
ATOM 1698 N N . PHE A 1 211 ? -4.525 0.879 -14.776 1.00 94.06 211 PHE A N 1
ATOM 1699 C CA . PHE A 1 211 ? -5.903 1.201 -14.398 1.00 94.06 211 PHE A CA 1
ATOM 1700 C C . PHE A 1 211 ? -6.932 0.190 -14.914 1.00 94.06 211 PHE A C 1
ATOM 1702 O O . PHE A 1 211 ? -7.956 0.001 -14.262 1.00 94.06 211 PHE A O 1
ATOM 1709 N N . ARG A 1 212 ? -6.674 -0.494 -16.036 1.00 95.00 212 ARG A N 1
ATOM 1710 C CA . ARG A 1 212 ? -7.528 -1.605 -16.490 1.00 95.00 212 ARG A CA 1
ATOM 1711 C C . ARG A 1 212 ? -7.464 -2.793 -15.538 1.00 95.00 212 ARG A C 1
ATOM 1713 O O . ARG A 1 212 ? -8.512 -3.268 -15.137 1.00 95.00 212 ARG A O 1
ATOM 1720 N N . TYR A 1 213 ? -6.270 -3.200 -15.099 1.00 95.81 213 TYR A N 1
ATOM 1721 C CA . TYR A 1 213 ? -6.126 -4.264 -14.096 1.00 95.81 213 TYR A CA 1
ATOM 1722 C C . TYR A 1 213 ? -6.924 -3.960 -12.820 1.00 95.81 213 TYR A C 1
ATOM 1724 O O . TYR A 1 213 ? -7.608 -4.836 -12.289 1.00 95.81 213 TYR A O 1
ATOM 1732 N N . LEU A 1 214 ? -6.878 -2.709 -12.353 1.00 94.44 214 LEU A N 1
ATOM 1733 C CA . LEU A 1 214 ? -7.672 -2.259 -11.209 1.00 94.44 214 LEU A CA 1
ATOM 1734 C C . LEU A 1 214 ? -9.181 -2.308 -11.500 1.00 94.44 214 LEU A C 1
ATOM 1736 O O . LEU A 1 214 ? -9.935 -2.874 -10.711 1.00 94.44 214 LEU A O 1
ATOM 1740 N N . ALA A 1 215 ? -9.621 -1.747 -12.630 1.00 94.81 215 ALA A N 1
ATOM 1741 C CA . ALA A 1 215 ? -11.035 -1.684 -13.007 1.00 94.81 215 ALA A CA 1
ATOM 1742 C C . ALA A 1 215 ? -11.661 -3.069 -13.253 1.00 94.81 215 ALA A C 1
ATOM 1744 O O . ALA A 1 215 ? -12.820 -3.286 -12.909 1.00 94.81 215 ALA A O 1
ATOM 1745 N N . ASP A 1 216 ? -10.882 -4.011 -13.786 1.00 96.06 216 ASP A N 1
ATOM 1746 C CA . ASP A 1 216 ? -11.312 -5.379 -14.086 1.00 96.06 216 ASP A CA 1
ATOM 1747 C C . ASP A 1 216 ? -11.275 -6.294 -12.843 1.00 96.06 216 ASP A C 1
A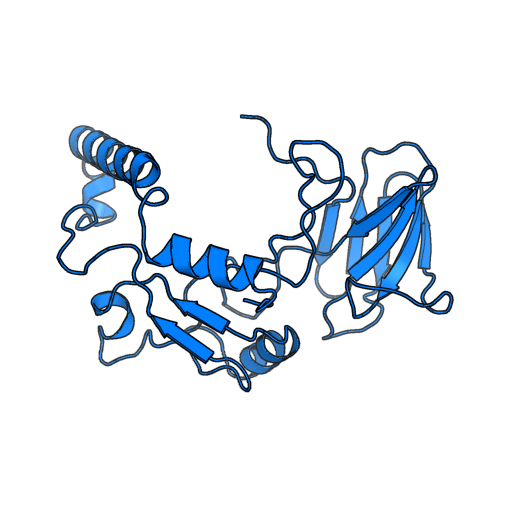TOM 1749 O O . ASP A 1 216 ? -11.528 -7.494 -12.940 1.00 96.06 216 ASP A O 1
ATOM 1753 N N . GLY A 1 217 ? -10.929 -5.760 -11.664 1.00 94.31 217 GLY A N 1
ATOM 1754 C CA . GLY A 1 217 ? -10.852 -6.533 -10.422 1.00 94.31 217 GLY A CA 1
ATOM 1755 C C . GLY A 1 217 ? -9.707 -7.548 -10.408 1.00 94.31 217 GLY A C 1
ATOM 1756 O O . GLY A 1 217 ? -9.811 -8.591 -9.758 1.00 94.31 217 GLY A O 1
ATOM 1757 N N . SER A 1 218 ? -8.620 -7.259 -11.128 1.00 95.31 218 SER A N 1
ATOM 1758 C CA . SER A 1 218 ? -7.440 -8.129 -11.253 1.00 95.31 218 SER A CA 1
ATOM 1759 C C . SER A 1 218 ? -6.368 -7.870 -10.174 1.00 95.31 218 SER A C 1
ATOM 1761 O O . SER A 1 218 ? -5.426 -8.642 -10.036 1.00 95.31 218 SER A O 1
ATOM 1763 N N . ALA A 1 219 ? -6.558 -6.870 -9.309 1.00 94.56 219 ALA A N 1
ATOM 1764 C CA . ALA A 1 219 ? -5.759 -6.625 -8.098 1.00 94.56 219 ALA A CA 1
ATOM 1765 C C . ALA A 1 219 ? -5.711 -7.831 -7.127 1.00 94.56 219 ALA A C 1
ATOM 1767 O O . ALA A 1 219 ? -6.711 -8.533 -7.016 1.00 94.56 219 ALA A O 1
ATOM 1768 N N . PRO A 1 220 ? -4.616 -8.099 -6.394 1.00 95.81 220 PRO A N 1
ATOM 1769 C CA . PRO A 1 220 ? -3.546 -7.150 -6.105 1.00 95.81 220 PRO A CA 1
ATOM 1770 C C . PRO A 1 220 ? -2.477 -7.062 -7.195 1.00 95.81 220 PRO A C 1
ATOM 1772 O O . PRO A 1 220 ? -2.136 -8.066 -7.822 1.00 95.81 220 PRO A O 1
ATOM 1775 N N . LEU A 1 221 ? -1.950 -5.859 -7.389 1.00 94.38 221 LEU A N 1
ATOM 1776 C CA . LEU A 1 221 ? -0.831 -5.528 -8.277 1.00 94.38 221 LEU A CA 1
ATOM 1777 C C . LEU A 1 221 ? 0.260 -4.772 -7.519 1.00 94.38 221 LEU A C 1
ATOM 1779 O O . LEU A 1 221 ? -0.102 -4.039 -6.570 1.00 94.38 221 LEU A O 1
#